Protein AF-A0A9W3DGW0-F1 (afdb_monomer_lite)

Organism: Raphanus sativus (NCBI:txid3726)

Radius of gyration: 23.39 Å; chains: 1; bounding box: 64×63×64 Å

InterPro domains:
  IPR016024 Armadillo-type fold [SSF48371] (20-179)
  IPR055296 SEMI-ROLLED LEAF 2-like [PTHR46087] (5-364)

Structure (mmCIF, N/CA/C/O backbone):
data_AF-A0A9W3DGW0-F1
#
_entry.id   AF-A0A9W3DGW0-F1
#
loop_
_atom_site.group_PDB
_atom_site.id
_atom_site.type_symbol
_atom_site.label_atom_id
_atom_site.label_alt_id
_atom_site.label_comp_id
_atom_site.label_asym_id
_atom_site.label_entity_id
_atom_site.label_seq_id
_atom_site.pdbx_PDB_ins_code
_atom_site.Cartn_x
_atom_site.Cartn_y
_atom_site.Cartn_z
_atom_site.occupancy
_atom_site.B_iso_or_equiv
_atom_site.auth_seq_id
_atom_site.auth_comp_id
_atom_site.auth_asym_id
_atom_site.auth_atom_id
_atom_site.pdbx_PDB_model_num
ATOM 1 N N . MET A 1 1 ? 12.957 -7.625 -24.760 1.00 88.62 1 MET A N 1
ATOM 2 C CA . MET A 1 1 ? 13.369 -7.458 -23.348 1.00 88.62 1 MET A CA 1
ATOM 3 C C . MET A 1 1 ? 14.826 -7.067 -23.163 1.00 88.62 1 MET A C 1
ATOM 5 O O . MET A 1 1 ? 15.041 -6.107 -22.442 1.00 88.62 1 MET A O 1
ATOM 9 N N . TYR A 1 2 ? 15.811 -7.719 -23.799 1.00 87.75 2 TYR A N 1
ATOM 10 C CA . TYR A 1 2 ? 17.228 -7.331 -23.649 1.00 87.75 2 TYR A CA 1
ATOM 11 C C . TYR A 1 2 ? 17.485 -5.839 -23.943 1.00 87.75 2 TYR A C 1
ATOM 13 O O . TYR A 1 2 ? 17.969 -5.121 -23.074 1.00 87.75 2 TYR A O 1
ATOM 21 N N . PHE A 1 3 ? 17.071 -5.350 -25.119 1.00 88.44 3 PHE A N 1
ATOM 22 C CA . PHE A 1 3 ? 17.229 -3.939 -25.493 1.00 88.44 3 PHE A CA 1
ATOM 23 C C . PHE A 1 3 ? 16.492 -2.983 -24.549 1.00 88.44 3 PHE A C 1
ATOM 25 O O . PHE A 1 3 ? 17.074 -1.999 -24.111 1.00 88.44 3 PHE A O 1
ATOM 32 N N . THR A 1 4 ? 15.250 -3.307 -24.171 1.00 90.06 4 THR A N 1
ATOM 33 C CA . THR A 1 4 ? 14.474 -2.542 -23.182 1.00 90.06 4 THR A CA 1
ATOM 34 C C . THR A 1 4 ? 15.231 -2.434 -21.856 1.00 90.06 4 THR A C 1
ATOM 36 O O . THR A 1 4 ? 15.435 -1.335 -21.359 1.00 90.06 4 THR A O 1
ATOM 39 N N . SER A 1 5 ? 15.726 -3.554 -21.316 1.00 92.12 5 SER A N 1
ATOM 40 C CA . SER A 1 5 ? 16.504 -3.567 -20.071 1.00 92.12 5 SER A CA 1
ATOM 41 C C . SER A 1 5 ? 17.790 -2.751 -20.190 1.00 92.12 5 SER A C 1
ATOM 43 O O . SER A 1 5 ? 18.119 -1.998 -19.279 1.00 92.12 5 SER A O 1
ATOM 45 N N . SER A 1 6 ? 18.495 -2.849 -21.320 1.00 91.62 6 SER A N 1
ATOM 46 C CA . SER A 1 6 ? 19.707 -2.065 -21.561 1.00 91.62 6 SER A CA 1
ATOM 47 C C . SER A 1 6 ? 19.426 -0.562 -21.617 1.00 91.62 6 SER A C 1
ATOM 49 O O . SER A 1 6 ? 20.203 0.209 -21.061 1.00 91.62 6 SER A O 1
ATOM 51 N N . LEU A 1 7 ? 18.331 -0.140 -22.259 1.00 93.12 7 LEU A N 1
ATOM 52 C CA . LEU A 1 7 ? 17.928 1.268 -22.322 1.00 93.12 7 LEU A CA 1
ATOM 53 C C . LEU A 1 7 ? 17.578 1.809 -20.938 1.00 93.12 7 LEU A C 1
ATOM 55 O O . LEU A 1 7 ? 18.097 2.854 -20.557 1.00 93.12 7 LEU A O 1
ATOM 59 N N . ILE A 1 8 ? 16.760 1.080 -20.172 1.00 94.88 8 ILE A N 1
ATOM 60 C CA . ILE A 1 8 ? 16.374 1.503 -18.822 1.00 94.88 8 ILE A CA 1
ATOM 61 C C . ILE A 1 8 ? 17.605 1.591 -17.917 1.00 94.88 8 ILE A C 1
ATOM 63 O O . ILE A 1 8 ? 17.828 2.624 -17.300 1.00 94.88 8 ILE A O 1
ATOM 67 N N . LYS A 1 9 ? 18.493 0.592 -17.924 1.00 93.44 9 LYS A N 1
ATOM 68 C CA . LYS A 1 9 ? 19.749 0.655 -17.154 1.00 93.44 9 LYS A CA 1
ATOM 69 C C . LYS A 1 9 ? 20.649 1.820 -17.566 1.00 93.44 9 LYS A C 1
ATOM 71 O O . LYS A 1 9 ? 21.374 2.357 -16.733 1.00 93.44 9 LYS A O 1
ATOM 76 N N . HIS A 1 10 ? 20.613 2.234 -18.831 1.00 92.69 10 HIS A N 1
ATOM 77 C CA . HIS A 1 10 ? 21.412 3.359 -19.312 1.00 92.69 10 HIS A CA 1
ATOM 78 C C . HIS A 1 10 ? 20.904 4.726 -18.815 1.00 92.69 10 HIS A C 1
ATOM 80 O O . HIS A 1 10 ? 21.657 5.698 -18.852 1.00 92.69 10 HIS A O 1
ATOM 86 N N . LEU A 1 11 ? 19.688 4.811 -18.262 1.00 91.62 11 LEU A N 1
ATOM 87 C CA . LEU A 1 11 ? 19.202 6.021 -17.585 1.00 91.62 11 LEU A CA 1
ATOM 88 C C . LEU A 1 11 ? 20.045 6.382 -16.346 1.00 91.62 11 LEU A C 1
ATOM 90 O O . LEU A 1 11 ? 20.106 7.552 -15.972 1.00 91.62 11 LEU A O 1
ATOM 94 N N . ASP A 1 12 ? 20.726 5.401 -15.736 1.00 88.81 12 ASP A N 1
ATOM 95 C CA . ASP A 1 12 ? 21.660 5.601 -14.616 1.00 88.81 12 ASP A CA 1
ATOM 96 C C . ASP A 1 12 ? 23.038 6.136 -15.064 1.00 88.81 12 ASP A C 1
ATOM 98 O O . ASP A 1 12 ? 23.904 6.420 -14.234 1.00 88.81 12 ASP A O 1
ATOM 102 N N . HIS A 1 13 ? 23.281 6.287 -16.370 1.00 91.81 13 HIS A N 1
ATOM 103 C CA . HIS A 1 13 ? 24.560 6.777 -16.869 1.00 91.81 13 HIS A CA 1
ATOM 104 C C . HIS A 1 13 ? 24.743 8.275 -16.575 1.00 91.81 13 HIS A C 1
ATOM 106 O O . HIS A 1 13 ? 23.853 9.087 -16.827 1.00 91.81 13 HIS A O 1
ATOM 112 N N . LYS A 1 14 ? 25.941 8.672 -16.115 1.00 86.50 14 LYS A N 1
ATOM 113 C CA . LYS A 1 14 ? 26.255 10.048 -15.668 1.00 86.50 14 LYS A CA 1
ATOM 114 C C . LYS A 1 14 ? 25.910 11.136 -16.694 1.00 86.50 14 LYS A C 1
ATOM 116 O O . LYS A 1 14 ? 25.529 12.237 -16.305 1.00 86.50 14 LYS A O 1
ATOM 121 N N . ASN A 1 15 ? 26.033 10.826 -17.986 1.00 84.62 15 ASN A N 1
ATOM 122 C CA . ASN A 1 15 ? 25.736 11.770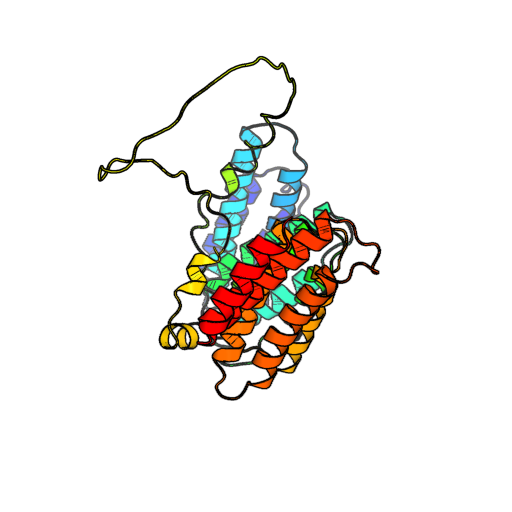 -19.071 1.00 84.62 15 ASN A CA 1
ATOM 123 C C . ASN A 1 15 ? 24.229 11.910 -19.344 1.00 84.62 15 ASN A C 1
ATOM 125 O O . ASN A 1 15 ? 23.796 12.948 -19.828 1.00 84.62 15 ASN A O 1
ATOM 129 N N . VAL A 1 16 ? 23.442 10.881 -19.021 1.00 86.00 16 VAL A N 1
ATOM 130 C CA . VAL A 1 16 ? 21.990 10.833 -19.250 1.00 86.00 16 VAL A CA 1
ATOM 131 C C . VAL A 1 16 ? 21.234 11.382 -18.043 1.00 86.00 16 VAL A C 1
ATOM 133 O O . VAL A 1 16 ? 20.258 12.103 -18.213 1.00 86.00 16 VAL A O 1
ATOM 136 N N . MET A 1 17 ? 21.721 11.119 -16.825 1.00 81.56 17 MET A N 1
ATOM 137 C CA . MET A 1 17 ? 21.090 11.566 -15.574 1.00 81.56 17 MET A CA 1
ATOM 138 C C . MET A 1 17 ? 20.821 13.074 -15.505 1.00 81.56 17 MET A C 1
ATOM 140 O O . MET A 1 17 ? 19.900 13.492 -14.814 1.00 81.56 17 MET A O 1
ATOM 144 N N . LYS A 1 18 ? 21.625 13.885 -16.201 1.00 81.19 18 LYS A N 1
ATOM 145 C CA . LYS A 1 18 ? 21.507 15.351 -16.217 1.00 81.19 18 LYS A CA 1
ATOM 146 C C . LYS A 1 18 ? 20.609 15.885 -17.337 1.00 81.19 18 LYS A C 1
ATOM 148 O O . LYS A 1 18 ? 20.352 17.081 -17.380 1.00 81.19 18 LYS A O 1
ATOM 153 N N . GLN A 1 19 ? 20.187 15.035 -18.272 1.00 85.12 19 GLN A N 1
ATOM 154 C CA . GLN A 1 19 ? 19.469 15.431 -19.482 1.00 85.12 19 GLN A CA 1
ATOM 155 C C . GLN A 1 19 ? 18.087 14.780 -19.511 1.00 85.12 19 GLN A C 1
ATOM 157 O O . GLN A 1 19 ? 17.881 13.734 -20.128 1.00 85.12 19 GLN A O 1
ATOM 162 N N . GLN A 1 20 ? 17.117 15.428 -18.868 1.00 83.12 20 GLN A N 1
ATOM 163 C CA . GLN A 1 20 ? 15.762 14.895 -18.721 1.00 83.12 20 GLN A CA 1
ATOM 164 C C . GLN A 1 20 ? 15.064 14.630 -20.063 1.00 83.12 20 GLN A C 1
ATOM 166 O O . GLN A 1 20 ? 14.427 13.594 -20.228 1.00 83.12 20 GLN A O 1
ATOM 171 N N . GLY A 1 21 ? 15.265 15.485 -21.072 1.00 87.12 21 GLY A N 1
ATOM 172 C CA . GLY A 1 21 ? 14.734 15.242 -22.421 1.00 87.12 21 GLY A CA 1
ATOM 173 C C . GLY A 1 21 ? 15.270 13.954 -23.064 1.00 87.12 21 GLY A C 1
ATOM 174 O O . GLY A 1 21 ? 14.530 13.233 -23.733 1.00 87.12 21 GLY A O 1
ATOM 175 N N . VAL A 1 22 ? 16.538 13.606 -22.813 1.00 90.62 22 VAL A N 1
ATOM 176 C CA . VAL A 1 22 ? 17.121 12.339 -23.283 1.00 90.62 22 VAL A CA 1
ATOM 177 C C . VAL A 1 22 ? 16.532 11.159 -22.514 1.00 90.62 22 VAL A C 1
ATOM 179 O O . VAL A 1 22 ? 16.198 10.150 -23.132 1.00 90.62 22 VAL A O 1
ATOM 182 N N . GLN A 1 23 ? 16.327 11.296 -21.199 1.00 92.31 23 GLN A N 1
ATOM 183 C CA . GLN A 1 23 ? 15.658 10.272 -20.390 1.00 92.31 23 GLN A CA 1
ATOM 184 C C . GLN A 1 23 ? 14.242 9.984 -20.899 1.00 92.31 23 GLN A C 1
ATOM 186 O O . GLN A 1 23 ? 13.910 8.823 -21.132 1.00 92.31 23 GLN A O 1
ATOM 191 N N . VAL A 1 24 ? 13.440 11.024 -21.150 1.00 93.44 24 VAL A N 1
ATOM 192 C CA . VAL A 1 24 ? 12.082 10.899 -21.705 1.00 93.44 24 VAL A CA 1
ATOM 193 C C . VAL A 1 24 ? 12.108 10.156 -23.041 1.00 93.44 24 VAL A C 1
ATOM 195 O O . VAL A 1 24 ? 11.366 9.193 -23.226 1.00 93.44 24 VAL A O 1
ATOM 198 N N . ASN A 1 25 ? 13.003 10.535 -23.958 1.00 93.44 25 ASN A N 1
ATOM 199 C CA . ASN A 1 25 ? 13.127 9.868 -25.256 1.00 93.44 25 ASN A CA 1
ATOM 200 C C . ASN A 1 25 ? 13.523 8.393 -25.120 1.00 93.44 25 ASN A C 1
ATOM 202 O O . ASN A 1 25 ? 12.943 7.537 -25.785 1.00 93.44 25 ASN A O 1
ATOM 206 N N . MET A 1 26 ? 14.473 8.074 -24.238 1.00 94.88 26 MET A N 1
ATOM 207 C CA . MET A 1 26 ? 14.886 6.692 -23.985 1.00 94.88 26 MET A CA 1
ATOM 208 C C . MET A 1 26 ? 13.750 5.847 -23.403 1.00 94.88 26 MET A C 1
ATOM 210 O O . MET A 1 26 ? 13.552 4.714 -23.847 1.00 94.88 26 MET A O 1
ATOM 214 N N . VAL A 1 27 ? 12.986 6.393 -22.452 1.00 96.25 27 VAL A N 1
ATOM 215 C CA . VAL A 1 27 ? 11.813 5.718 -21.880 1.00 96.25 27 VAL A CA 1
ATOM 216 C C . VAL A 1 27 ? 10.732 5.533 -22.945 1.00 96.25 27 VAL A C 1
ATOM 218 O O . VAL A 1 27 ? 10.206 4.436 -23.078 1.00 96.25 27 VAL A O 1
ATOM 221 N N . ASN A 1 28 ? 10.464 6.535 -23.784 1.00 95.62 28 ASN A N 1
ATOM 222 C CA . ASN A 1 28 ? 9.505 6.415 -24.887 1.00 95.62 28 ASN A CA 1
ATOM 223 C C . ASN A 1 28 ? 9.912 5.333 -25.901 1.00 95.62 28 ASN A C 1
ATOM 225 O O . ASN A 1 28 ? 9.073 4.540 -26.325 1.00 95.62 28 ASN A O 1
ATOM 229 N N . VAL A 1 29 ? 11.200 5.240 -26.253 1.00 95.75 29 VAL A N 1
ATOM 230 C CA . VAL A 1 29 ? 11.714 4.149 -27.098 1.00 95.75 29 VAL A CA 1
ATOM 231 C C . VAL A 1 29 ? 11.539 2.797 -26.400 1.00 95.75 29 VAL A C 1
ATOM 233 O O . VAL A 1 29 ? 11.110 1.834 -27.037 1.00 95.75 29 VAL A O 1
ATOM 236 N N . ALA A 1 30 ? 11.812 2.710 -25.095 1.00 96.06 30 ALA A N 1
ATOM 237 C CA . ALA A 1 30 ? 11.577 1.497 -24.315 1.00 96.06 30 ALA A CA 1
ATOM 238 C C . ALA A 1 30 ? 10.089 1.093 -24.303 1.00 96.06 30 ALA A C 1
ATOM 240 O O . ALA A 1 30 ? 9.797 -0.092 -24.481 1.00 96.06 30 ALA A O 1
ATOM 241 N N . THR A 1 31 ? 9.165 2.054 -24.198 1.00 96.06 31 THR A N 1
ATOM 242 C CA . THR A 1 31 ? 7.712 1.844 -24.316 1.00 96.06 31 THR A CA 1
ATOM 243 C C . THR A 1 31 ? 7.335 1.302 -25.694 1.00 96.06 31 THR A C 1
ATOM 245 O O . THR A 1 31 ? 6.627 0.301 -25.783 1.00 96.06 31 THR A O 1
ATOM 248 N N . CYS A 1 32 ? 7.860 1.880 -26.780 1.00 94.50 32 CYS A N 1
ATOM 249 C CA . CYS A 1 32 ? 7.641 1.363 -28.136 1.00 94.50 32 CYS A CA 1
ATOM 250 C C . CYS A 1 32 ? 8.146 -0.079 -28.294 1.00 94.50 32 CYS A C 1
ATOM 252 O O . CYS A 1 32 ? 7.472 -0.923 -28.882 1.00 94.50 32 CYS A O 1
ATOM 254 N N . LEU A 1 33 ? 9.310 -0.404 -27.725 1.00 93.12 33 LEU A N 1
ATOM 255 C CA . LEU A 1 33 ? 9.823 -1.776 -27.725 1.00 93.12 33 LEU A CA 1
ATOM 256 C C . LEU A 1 33 ? 8.948 -2.725 -26.889 1.00 93.12 33 LEU A C 1
ATOM 258 O O . LEU A 1 33 ? 8.802 -3.893 -27.254 1.00 93.12 33 LEU A O 1
ATOM 262 N N . ALA A 1 34 ? 8.375 -2.245 -25.782 1.00 92.25 34 ALA A N 1
ATOM 263 C CA . ALA A 1 34 ? 7.453 -3.010 -24.947 1.00 92.25 34 ALA A CA 1
ATOM 264 C C . ALA A 1 34 ? 6.129 -3.302 -25.674 1.00 92.25 34 ALA A C 1
ATOM 266 O O . ALA A 1 34 ? 5.679 -4.448 -25.648 1.00 92.25 34 ALA A O 1
ATOM 267 N N . LEU A 1 35 ? 5.575 -2.333 -26.416 1.00 91.25 35 LEU A N 1
ATOM 268 C CA . LEU A 1 35 ? 4.360 -2.499 -27.233 1.00 91.25 35 LEU A CA 1
ATOM 269 C C . LEU A 1 35 ? 4.466 -3.680 -28.208 1.00 91.25 35 LEU A C 1
ATOM 271 O O . LEU A 1 35 ? 3.513 -4.443 -28.386 1.00 91.25 35 LEU A O 1
ATOM 275 N N . HIS A 1 36 ? 5.643 -3.879 -28.802 1.00 89.06 36 HIS A N 1
ATOM 276 C CA . HIS A 1 36 ? 5.904 -4.975 -29.738 1.00 89.06 36 HIS A CA 1
ATOM 277 C C . HIS A 1 36 ? 6.388 -6.272 -29.070 1.00 89.06 36 HIS A C 1
ATOM 279 O O . HIS A 1 36 ? 6.603 -7.277 -29.752 1.00 89.06 36 HIS A O 1
ATOM 285 N N . ALA A 1 37 ? 6.548 -6.295 -27.745 1.00 88.94 37 ALA A N 1
ATOM 286 C CA . ALA A 1 37 ? 6.886 -7.514 -27.027 1.00 88.94 37 ALA A CA 1
ATOM 287 C C . ALA A 1 37 ? 5.701 -8.497 -27.015 1.00 88.94 37 ALA A C 1
ATOM 289 O O . ALA A 1 37 ? 4.526 -8.109 -26.982 1.00 88.94 37 ALA A O 1
ATOM 290 N N . LYS A 1 38 ? 6.022 -9.797 -27.020 1.00 88.50 38 LYS A N 1
ATOM 291 C CA . LYS A 1 38 ? 5.034 -10.862 -26.808 1.00 88.50 38 LYS A CA 1
ATOM 292 C C . LYS A 1 38 ? 4.557 -10.828 -25.361 1.00 88.50 38 LYS A C 1
ATOM 294 O O . LYS A 1 38 ? 5.378 -10.680 -24.460 1.00 88.50 38 LYS A O 1
ATOM 299 N N . GLN A 1 39 ? 3.256 -11.002 -25.159 1.00 88.88 39 GLN A N 1
ATOM 300 C CA . GLN A 1 39 ? 2.690 -11.111 -23.822 1.00 88.88 39 GLN A CA 1
ATOM 301 C C . GLN A 1 39 ? 3.114 -12.444 -23.195 1.00 88.88 39 GLN A C 1
ATOM 303 O O . GLN A 1 39 ? 2.838 -13.505 -23.756 1.00 88.88 39 GLN A O 1
ATOM 308 N N . GLN A 1 40 ? 3.823 -12.391 -22.071 1.00 86.19 40 GLN A N 1
ATOM 309 C CA . GLN A 1 40 ? 4.288 -13.567 -21.343 1.00 86.19 40 GLN A CA 1
ATOM 310 C C . GLN A 1 40 ? 4.710 -13.166 -19.928 1.00 86.19 40 GLN A C 1
ATOM 312 O O . GLN A 1 40 ? 5.480 -12.220 -19.754 1.00 86.19 40 GLN A O 1
ATOM 317 N N . ALA A 1 41 ? 4.301 -13.951 -18.929 1.00 79.12 41 ALA A N 1
ATOM 318 C CA . ALA A 1 41 ? 4.827 -13.841 -17.573 1.00 79.12 41 ALA A CA 1
ATOM 319 C C . ALA A 1 41 ? 6.341 -14.124 -17.588 1.00 79.12 41 ALA A C 1
ATOM 321 O O . ALA A 1 41 ? 6.779 -15.271 -17.692 1.00 79.12 41 ALA A O 1
ATOM 322 N N . SER A 1 42 ? 7.148 -13.063 -17.564 1.00 84.50 42 SER A N 1
ATOM 323 C CA . SER A 1 42 ? 8.598 -13.129 -17.736 1.00 84.50 42 SER A CA 1
ATOM 324 C C . SER A 1 42 ? 9.303 -12.405 -16.600 1.00 84.50 42 SER A C 1
ATOM 326 O O . SER A 1 42 ? 9.095 -11.207 -16.403 1.00 84.50 42 SER A O 1
ATOM 328 N N . GLY A 1 43 ? 10.219 -13.101 -15.918 1.00 87.06 43 GLY A N 1
ATOM 329 C CA . GLY A 1 43 ? 11.088 -12.487 -14.907 1.00 87.06 43 GLY A CA 1
ATOM 330 C C . GLY A 1 43 ? 11.933 -11.330 -15.459 1.00 87.06 43 GLY A C 1
ATOM 331 O O . GLY A 1 43 ? 12.272 -10.397 -14.741 1.00 87.06 43 GLY A O 1
ATOM 332 N N . ALA A 1 44 ? 12.222 -11.330 -16.765 1.00 89.88 44 ALA A N 1
ATOM 333 C CA . ALA A 1 44 ? 12.914 -10.215 -17.405 1.00 89.88 44 ALA A CA 1
ATOM 334 C C . ALA A 1 44 ? 12.032 -8.958 -17.510 1.00 89.88 44 ALA A C 1
ATOM 336 O O . ALA A 1 44 ? 12.555 -7.851 -17.449 1.00 89.88 44 ALA A O 1
ATOM 337 N N . MET A 1 45 ? 10.711 -9.103 -17.672 1.00 92.25 45 MET A N 1
ATOM 338 C CA . MET A 1 45 ? 9.778 -7.967 -17.675 1.00 92.25 45 MET A CA 1
ATOM 339 C C . MET A 1 45 ? 9.599 -7.392 -16.278 1.00 92.25 45 MET A C 1
ATOM 341 O O . MET A 1 45 ? 9.685 -6.177 -16.122 1.00 92.25 45 MET A O 1
ATOM 345 N N . THR A 1 46 ? 9.436 -8.244 -15.265 1.00 92.88 46 THR A N 1
ATOM 346 C CA . THR A 1 46 ? 9.313 -7.786 -13.874 1.00 92.88 46 THR A CA 1
ATOM 347 C C . THR A 1 46 ? 10.588 -7.102 -13.385 1.00 92.88 46 THR A C 1
ATOM 349 O O . THR A 1 46 ? 10.496 -6.082 -12.709 1.00 92.88 46 THR A O 1
ATOM 352 N N . ALA A 1 47 ? 11.769 -7.569 -13.803 1.00 93.81 47 ALA A N 1
ATOM 353 C CA . ALA A 1 47 ? 13.034 -6.887 -13.524 1.00 93.81 47 ALA A CA 1
ATOM 354 C C . ALA A 1 47 ? 13.105 -5.484 -14.156 1.00 93.81 47 ALA A C 1
ATOM 356 O O . ALA A 1 47 ? 13.538 -4.540 -13.504 1.00 93.81 47 ALA A O 1
ATOM 357 N N . VAL A 1 48 ? 12.637 -5.316 -15.400 1.00 95.19 48 VAL A N 1
ATOM 358 C CA . VAL A 1 48 ? 12.596 -3.988 -16.040 1.00 95.19 48 VAL A CA 1
ATOM 359 C C . VAL A 1 48 ? 11.571 -3.072 -15.370 1.00 95.19 48 VAL A C 1
ATOM 361 O O . VAL A 1 48 ? 11.846 -1.888 -15.204 1.00 95.19 48 VAL A O 1
ATOM 364 N N . ILE A 1 49 ? 10.419 -3.599 -14.944 1.00 95.25 49 ILE A N 1
ATOM 365 C CA . ILE A 1 49 ? 9.444 -2.836 -14.151 1.00 95.25 49 ILE A CA 1
ATOM 366 C C . ILE A 1 49 ? 10.081 -2.368 -12.834 1.00 95.25 49 ILE A C 1
ATOM 368 O O . ILE A 1 49 ? 9.942 -1.203 -12.479 1.00 95.25 49 ILE A O 1
ATOM 372 N N . ALA A 1 50 ? 10.834 -3.228 -12.145 1.00 95.12 50 ALA A N 1
ATOM 373 C CA . ALA A 1 50 ? 11.554 -2.854 -10.927 1.00 95.12 50 ALA A CA 1
ATOM 374 C C . ALA A 1 50 ? 12.568 -1.724 -11.171 1.00 95.12 50 ALA A C 1
ATOM 376 O O . ALA A 1 50 ? 12.612 -0.752 -10.414 1.00 95.12 50 ALA A O 1
ATOM 377 N N . ASP A 1 51 ? 13.339 -1.815 -12.261 1.00 95.31 51 ASP A N 1
ATOM 378 C CA . ASP A 1 51 ? 14.266 -0.759 -12.675 1.00 95.31 51 ASP A CA 1
ATOM 379 C C . ASP A 1 51 ? 13.511 0.557 -12.968 1.00 95.31 51 ASP A C 1
ATOM 381 O O . ASP A 1 51 ? 13.937 1.628 -12.535 1.00 95.31 51 ASP A O 1
ATOM 385 N N . LEU A 1 52 ? 12.349 0.505 -13.631 1.00 95.62 52 LEU A N 1
ATOM 386 C CA . LEU A 1 52 ? 11.505 1.682 -13.880 1.00 95.62 52 LEU A CA 1
ATOM 387 C C . LEU A 1 52 ? 10.963 2.308 -12.586 1.00 95.62 52 LEU A C 1
ATOM 389 O O . LEU A 1 52 ? 11.012 3.528 -12.449 1.00 95.62 52 LEU A O 1
ATOM 393 N N . ILE A 1 53 ? 10.518 1.507 -11.614 1.00 94.75 53 ILE A N 1
ATOM 394 C CA . ILE A 1 53 ? 10.077 1.994 -10.291 1.00 94.75 53 ILE A CA 1
ATOM 395 C C . ILE A 1 53 ? 11.239 2.675 -9.558 1.00 94.75 53 ILE A C 1
ATOM 397 O O . ILE A 1 53 ? 11.072 3.741 -8.965 1.00 94.75 53 ILE A O 1
ATOM 401 N N . LYS A 1 54 ? 12.451 2.114 -9.648 1.00 93.75 54 LYS A N 1
ATOM 402 C CA . LYS A 1 54 ? 13.668 2.741 -9.111 1.00 93.75 54 LYS A CA 1
ATOM 403 C C . LYS A 1 54 ? 13.933 4.105 -9.763 1.00 93.75 54 LYS A C 1
ATOM 405 O O . LYS A 1 54 ? 14.351 5.030 -9.063 1.00 93.75 54 LYS A O 1
ATOM 410 N N . HIS A 1 55 ? 13.702 4.249 -11.069 1.00 92.94 55 HIS A N 1
ATOM 411 C CA . HIS A 1 55 ? 13.813 5.538 -11.762 1.00 92.94 55 HIS A CA 1
ATOM 412 C C . HIS A 1 55 ? 12.699 6.513 -11.378 1.00 92.94 55 HIS A C 1
ATOM 414 O O . HIS A 1 55 ? 12.988 7.691 -11.175 1.00 92.94 55 HIS A O 1
ATOM 420 N N . LEU A 1 56 ? 11.469 6.031 -11.193 1.00 91.69 56 LEU A N 1
ATOM 421 C CA . LEU A 1 56 ? 10.354 6.838 -10.707 1.00 91.69 56 LEU A CA 1
ATOM 422 C C . LEU A 1 56 ? 10.648 7.403 -9.315 1.00 91.69 56 LEU A C 1
ATOM 424 O O . LEU A 1 56 ? 10.529 8.606 -9.109 1.00 91.69 56 LEU A O 1
ATOM 428 N N . ARG A 1 57 ? 11.157 6.576 -8.396 1.00 91.38 57 ARG A N 1
ATOM 429 C CA . ARG A 1 57 ? 11.637 7.038 -7.087 1.00 91.38 57 ARG A CA 1
ATOM 430 C C . ARG A 1 57 ? 12.651 8.173 -7.216 1.00 91.38 57 ARG A C 1
ATOM 432 O O . ARG A 1 57 ? 12.519 9.178 -6.531 1.00 91.38 57 ARG A O 1
ATOM 439 N N . LYS A 1 58 ? 13.665 8.022 -8.078 1.00 89.88 58 LYS A N 1
ATOM 440 C CA . LYS A 1 58 ? 14.678 9.072 -8.296 1.00 89.88 58 LYS A CA 1
ATOM 441 C C . LYS A 1 58 ? 14.052 10.358 -8.837 1.00 89.88 58 LYS A C 1
ATOM 443 O O . LYS A 1 58 ? 14.452 11.438 -8.424 1.00 89.88 58 LYS A O 1
ATOM 448 N N . CYS A 1 59 ? 13.072 10.241 -9.732 1.00 87.69 59 CYS A N 1
ATOM 449 C CA . CYS A 1 59 ? 12.322 11.382 -10.253 1.00 87.69 59 CYS A CA 1
ATOM 450 C C . CYS A 1 59 ? 11.580 12.121 -9.127 1.00 87.69 59 CYS A C 1
ATOM 452 O O . CYS A 1 59 ? 11.703 13.338 -9.013 1.00 87.69 59 CYS A O 1
ATOM 454 N N . LEU A 1 60 ? 10.880 11.386 -8.255 1.00 87.31 60 LEU A N 1
ATOM 455 C CA . LEU A 1 60 ? 10.177 11.948 -7.095 1.00 87.31 60 LEU A CA 1
ATOM 456 C C . LEU A 1 60 ? 11.141 12.577 -6.082 1.00 87.31 60 LEU A C 1
ATOM 458 O O . LEU A 1 60 ? 10.862 13.644 -5.546 1.00 87.31 60 LEU A O 1
ATOM 462 N N . GLN A 1 61 ? 12.293 11.947 -5.851 1.00 88.06 61 GLN A N 1
ATOM 463 C CA . GLN A 1 61 ? 13.323 12.474 -4.961 1.00 88.06 61 GLN A CA 1
ATOM 464 C C . GLN A 1 61 ? 13.908 13.790 -5.479 1.00 88.06 61 GLN A C 1
ATOM 466 O O . GLN A 1 61 ? 13.963 14.762 -4.734 1.00 88.06 61 GLN A O 1
ATOM 471 N N . ASN A 1 62 ? 14.270 13.855 -6.763 1.00 83.44 62 ASN A N 1
ATOM 472 C CA . ASN A 1 62 ? 14.781 15.084 -7.369 1.00 83.44 62 ASN A CA 1
ATOM 473 C C . ASN A 1 62 ? 13.755 16.226 -7.296 1.00 83.44 62 ASN A C 1
ATOM 475 O O . ASN A 1 62 ? 14.132 17.371 -7.071 1.00 83.44 62 ASN A O 1
ATOM 479 N N . ALA A 1 63 ? 12.466 15.916 -7.477 1.00 80.25 63 ALA A N 1
ATOM 480 C CA . ALA A 1 63 ? 11.391 16.899 -7.370 1.00 80.25 63 ALA A CA 1
ATOM 481 C C . ALA A 1 63 ? 11.205 17.421 -5.935 1.00 80.25 63 ALA A C 1
ATOM 483 O O . ALA A 1 63 ? 10.894 18.594 -5.753 1.00 80.25 63 ALA A O 1
ATOM 484 N N . ALA A 1 64 ? 11.411 16.568 -4.929 1.00 76.25 64 ALA A N 1
ATOM 485 C CA . ALA A 1 64 ? 11.343 16.947 -3.520 1.00 76.25 64 ALA A CA 1
ATOM 486 C C . ALA A 1 64 ? 12.563 17.765 -3.053 1.00 76.25 64 ALA A C 1
ATOM 488 O O . ALA A 1 64 ? 12.445 18.542 -2.112 1.00 76.25 64 ALA A O 1
ATOM 489 N N . GLU A 1 65 ? 13.724 17.597 -3.695 1.00 76.62 65 GLU A N 1
ATOM 490 C CA . GLU A 1 65 ? 14.959 18.336 -3.382 1.00 76.62 65 GLU A CA 1
ATOM 491 C C . GLU A 1 65 ? 15.060 19.688 -4.118 1.00 76.62 65 GLU A C 1
ATOM 493 O O . GLU A 1 65 ? 15.821 20.562 -3.703 1.00 76.62 65 GLU A O 1
ATOM 498 N N . SER A 1 66 ? 14.323 19.881 -5.219 1.00 65.81 66 SER A N 1
ATOM 499 C CA . SER A 1 66 ? 14.392 21.105 -6.020 1.00 65.81 66 SER A CA 1
ATOM 500 C C . SER A 1 66 ? 13.492 22.217 -5.466 1.00 65.81 66 SER A C 1
ATOM 502 O O . SER A 1 66 ? 12.353 22.388 -5.905 1.00 65.81 66 SER A O 1
ATOM 504 N N . ASP A 1 67 ? 14.023 23.033 -4.560 1.00 55.22 67 ASP A N 1
ATOM 505 C CA . ASP A 1 67 ? 13.462 24.354 -4.276 1.00 55.22 67 ASP A CA 1
ATOM 506 C C . ASP A 1 67 ? 13.697 25.271 -5.501 1.00 55.22 67 ASP A C 1
ATOM 508 O O . ASP A 1 67 ? 14.827 25.670 -5.774 1.00 55.22 67 ASP A O 1
ATOM 512 N N . LEU A 1 68 ? 12.619 25.643 -6.214 1.00 52.78 68 LEU A N 1
ATOM 513 C CA . LEU A 1 68 ? 12.517 26.675 -7.278 1.00 52.78 68 LEU A CA 1
ATOM 514 C C . LEU A 1 68 ? 12.757 26.256 -8.755 1.00 52.78 68 LEU A C 1
ATOM 516 O O . LEU A 1 68 ? 13.874 26.212 -9.260 1.00 52.78 68 L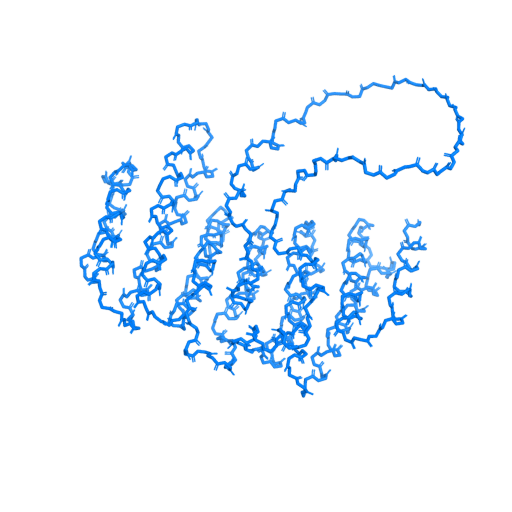EU A O 1
ATOM 520 N N . SER A 1 69 ? 11.661 26.105 -9.515 1.00 53.19 69 SER A N 1
ATOM 521 C CA . SER A 1 69 ? 11.295 26.871 -10.737 1.00 53.19 69 SER A CA 1
ATOM 522 C C . SER A 1 69 ? 10.142 26.166 -11.481 1.00 53.19 69 SER A C 1
ATOM 524 O O . SER A 1 69 ? 10.043 24.941 -11.474 1.00 53.19 69 SER A O 1
ATOM 526 N N . ALA A 1 70 ? 9.254 26.925 -12.134 1.00 52.31 70 ALA A N 1
ATOM 527 C CA . ALA A 1 70 ? 8.063 26.384 -12.812 1.00 52.31 70 ALA A CA 1
ATOM 528 C C . ALA A 1 70 ? 8.367 25.493 -14.041 1.00 52.31 70 ALA A C 1
ATOM 530 O O . ALA A 1 70 ? 7.482 24.789 -14.522 1.00 52.31 70 ALA A O 1
ATOM 531 N N . ASP A 1 71 ? 9.602 25.524 -14.555 1.00 48.84 71 ASP A N 1
ATOM 532 C CA . ASP A 1 71 ? 10.027 24.722 -15.710 1.00 48.84 71 ASP A CA 1
ATOM 533 C C . ASP A 1 71 ? 10.514 23.323 -15.276 1.00 48.84 71 ASP A C 1
ATOM 535 O O . ASP A 1 71 ? 10.187 22.325 -15.913 1.00 48.84 71 ASP A O 1
ATOM 539 N N . VAL A 1 72 ? 11.180 23.213 -14.114 1.00 51.28 72 VAL A N 1
ATOM 540 C CA . VAL A 1 72 ? 11.605 21.927 -13.518 1.00 51.28 72 VAL A CA 1
ATOM 541 C C . VAL A 1 72 ? 10.402 21.097 -13.056 1.00 51.28 72 VAL A C 1
ATOM 543 O O . VAL A 1 72 ? 10.389 19.880 -13.232 1.00 51.28 72 VAL A O 1
ATOM 546 N N . SER A 1 73 ? 9.343 21.732 -12.536 1.00 53.78 73 SER A N 1
ATOM 547 C CA . SER A 1 73 ? 8.109 21.026 -12.154 1.00 53.78 73 SER A CA 1
ATOM 548 C C . SER A 1 73 ? 7.360 20.448 -13.361 1.00 53.78 73 SER A C 1
ATOM 550 O O . SER A 1 73 ? 6.851 19.328 -13.293 1.00 53.78 73 SER A O 1
ATOM 552 N N . LYS A 1 74 ? 7.352 21.159 -14.498 1.00 56.41 74 LYS A N 1
ATOM 553 C CA . LYS A 1 74 ? 6.784 20.664 -15.759 1.00 56.41 74 LYS A CA 1
ATOM 554 C C . LYS A 1 74 ? 7.638 19.544 -16.364 1.00 56.41 74 LYS A C 1
ATOM 556 O O . LYS A 1 74 ? 7.095 18.516 -16.759 1.00 56.41 74 LYS A O 1
ATOM 561 N N . GLN A 1 75 ? 8.962 19.680 -16.370 1.00 53.22 75 GLN A N 1
ATOM 562 C CA . GLN A 1 75 ? 9.862 18.658 -16.920 1.00 53.22 75 GLN A CA 1
ATOM 563 C C . GLN A 1 75 ? 9.874 17.362 -16.086 1.00 53.22 75 GLN A C 1
ATOM 565 O O . GLN A 1 75 ? 9.880 16.267 -16.655 1.00 53.22 75 GLN A O 1
ATOM 570 N N . ASN A 1 76 ? 9.766 17.458 -14.754 1.00 68.56 76 ASN A N 1
ATOM 571 C CA . ASN A 1 76 ? 9.566 16.301 -13.871 1.00 68.56 76 ASN A CA 1
ATOM 572 C C . ASN A 1 76 ? 8.251 15.567 -14.150 1.00 68.56 76 ASN A C 1
ATOM 574 O O . ASN A 1 76 ? 8.222 14.336 -14.098 1.00 68.56 76 ASN A O 1
ATOM 578 N N . SER A 1 77 ? 7.200 16.292 -14.546 1.00 79.06 77 SER A N 1
ATOM 579 C CA . SER A 1 77 ? 5.925 15.675 -14.922 1.00 79.06 77 SER A CA 1
ATOM 580 C C . SER A 1 77 ? 5.998 14.878 -16.234 1.00 79.06 77 SER A C 1
ATOM 582 O O . SER A 1 77 ? 5.392 13.810 -16.325 1.00 79.06 77 SER A O 1
ATOM 584 N N . ASP A 1 78 ? 6.796 15.317 -17.215 1.00 87.19 78 ASP A N 1
ATOM 585 C CA . ASP A 1 78 ? 6.951 14.612 -18.497 1.00 87.19 78 ASP A CA 1
ATOM 586 C C . ASP A 1 78 ? 7.706 13.285 -18.333 1.00 87.19 78 ASP A C 1
ATOM 588 O O . ASP A 1 78 ? 7.306 12.258 -18.890 1.00 87.19 78 ASP A O 1
ATOM 592 N N . LEU A 1 79 ? 8.784 13.280 -17.536 1.00 89.38 79 LEU A N 1
ATOM 593 C CA . LEU A 1 79 ? 9.525 12.053 -17.236 1.00 89.38 79 LEU A CA 1
ATOM 594 C C . LEU A 1 79 ? 8.681 11.072 -16.422 1.00 89.38 79 LEU A C 1
ATOM 596 O O . LEU A 1 79 ? 8.654 9.887 -16.753 1.00 89.38 79 LEU A O 1
ATOM 600 N N . GLN A 1 80 ? 7.968 11.557 -15.404 1.00 89.88 80 GLN A N 1
ATOM 601 C CA . GLN A 1 80 ? 7.044 10.732 -14.630 1.00 89.88 80 GLN A CA 1
ATOM 602 C C . GLN A 1 80 ? 5.975 10.106 -15.533 1.00 89.88 80 GLN A C 1
ATOM 604 O O . GLN A 1 80 ? 5.797 8.891 -15.515 1.00 89.88 80 GLN A O 1
ATOM 609 N N . GLN A 1 81 ? 5.349 10.891 -16.414 1.00 90.56 81 GLN A N 1
ATOM 610 C CA . GLN A 1 81 ? 4.339 10.372 -17.335 1.00 90.56 81 GLN A CA 1
ATOM 611 C C . GLN A 1 81 ? 4.913 9.337 -18.319 1.00 90.56 81 GLN A C 1
ATOM 613 O O . GLN A 1 81 ? 4.246 8.351 -18.647 1.00 90.56 81 GLN A O 1
ATOM 618 N N . ALA A 1 82 ? 6.138 9.542 -18.813 1.00 94.00 82 ALA A N 1
ATOM 619 C CA . ALA A 1 82 ? 6.808 8.573 -19.677 1.00 94.00 82 ALA A CA 1
ATOM 620 C C . ALA A 1 82 ? 7.075 7.250 -18.937 1.00 94.00 82 ALA A C 1
ATOM 622 O O . ALA A 1 82 ? 6.819 6.175 -19.487 1.00 94.00 82 ALA A O 1
ATOM 623 N N . LEU A 1 83 ? 7.541 7.324 -17.683 1.00 94.75 83 LEU A N 1
ATOM 624 C CA . LEU A 1 83 ? 7.765 6.158 -16.826 1.00 94.75 83 LEU A CA 1
ATOM 625 C C . LEU A 1 83 ? 6.454 5.414 -16.546 1.00 94.75 83 LEU A C 1
ATOM 627 O O . LEU A 1 83 ? 6.407 4.201 -16.742 1.00 94.75 83 LEU A O 1
ATOM 631 N N . ASP A 1 84 ? 5.386 6.127 -16.188 1.00 91.69 84 ASP A N 1
ATOM 632 C CA . ASP A 1 84 ? 4.066 5.549 -15.909 1.00 91.69 84 ASP A CA 1
ATOM 633 C C . ASP A 1 84 ? 3.519 4.777 -17.115 1.00 91.69 84 ASP A C 1
ATOM 635 O O . ASP A 1 84 ? 3.090 3.626 -16.993 1.00 91.69 84 ASP A O 1
ATOM 639 N N . LYS A 1 85 ? 3.601 5.374 -18.313 1.00 93.62 85 LYS A N 1
ATOM 640 C CA . LYS A 1 85 ? 3.209 4.719 -19.571 1.00 93.62 85 LYS A CA 1
ATOM 641 C C . LYS A 1 85 ? 4.030 3.454 -19.825 1.00 93.62 85 LYS A C 1
ATOM 643 O O . LYS A 1 85 ? 3.465 2.424 -20.190 1.00 93.62 85 LYS A O 1
ATOM 648 N N . CYS A 1 86 ? 5.345 3.508 -19.606 1.00 96.00 86 CYS A N 1
ATOM 649 C CA . CYS A 1 86 ? 6.221 2.355 -19.810 1.00 96.00 86 CYS A CA 1
ATOM 650 C C . CYS A 1 86 ? 5.932 1.222 -18.811 1.00 96.00 86 CYS A C 1
ATOM 652 O O . CYS A 1 86 ? 5.915 0.052 -19.200 1.00 96.00 86 CYS A O 1
ATOM 654 N N . ILE A 1 87 ? 5.696 1.555 -17.535 1.00 95.44 87 ILE A N 1
ATOM 655 C CA . ILE A 1 87 ? 5.324 0.588 -16.494 1.00 95.44 87 ILE A CA 1
ATOM 656 C C . ILE A 1 87 ? 3.981 -0.048 -16.843 1.00 95.44 87 ILE A C 1
ATOM 658 O O . ILE A 1 87 ? 3.867 -1.271 -16.783 1.00 95.44 87 ILE A O 1
ATOM 662 N N . SER A 1 88 ? 2.987 0.747 -17.243 1.00 93.38 88 SER A N 1
ATOM 663 C CA . SER A 1 88 ? 1.661 0.252 -17.626 1.00 93.38 88 SER A CA 1
ATOM 664 C C . SER A 1 88 ? 1.743 -0.726 -18.793 1.00 93.38 88 SER A C 1
ATOM 666 O O . SER A 1 88 ? 1.242 -1.848 -18.695 1.00 93.38 88 SER A O 1
ATOM 668 N N . GLU A 1 89 ? 2.462 -0.356 -19.854 1.00 94.56 89 GLU A N 1
ATOM 669 C CA . GLU A 1 89 ? 2.617 -1.207 -21.029 1.00 94.56 89 GLU A CA 1
ATOM 670 C C . GLU A 1 89 ? 3.313 -2.527 -20.683 1.00 94.56 89 GLU A C 1
ATOM 672 O O . GLU A 1 89 ? 2.807 -3.604 -21.001 1.00 94.56 89 GLU A O 1
ATOM 677 N N . LEU A 1 90 ? 4.439 -2.477 -19.965 1.00 94.25 90 LEU A N 1
ATOM 678 C CA . LEU A 1 90 ? 5.129 -3.696 -19.543 1.00 94.25 90 LEU A CA 1
ATOM 679 C C . LEU A 1 90 ? 4.260 -4.555 -18.624 1.00 94.25 90 LEU A C 1
ATOM 681 O O . LEU A 1 90 ? 4.244 -5.771 -18.785 1.00 94.25 90 LEU A O 1
ATOM 685 N N . SER A 1 91 ? 3.509 -3.947 -17.707 1.00 93.50 91 SER A N 1
ATOM 686 C CA . SER A 1 91 ? 2.617 -4.662 -16.789 1.00 93.50 91 SER A CA 1
ATOM 687 C C . SER A 1 91 ? 1.505 -5.397 -17.547 1.00 93.50 91 SER A C 1
ATOM 689 O O . SER A 1 91 ? 1.242 -6.570 -17.277 1.00 93.50 91 SER A O 1
ATOM 691 N N . ASN A 1 92 ? 0.931 -4.766 -18.576 1.00 91.75 92 ASN A N 1
ATOM 692 C CA . ASN A 1 92 ? -0.026 -5.406 -19.483 1.00 91.75 92 ASN A CA 1
ATOM 693 C C . ASN A 1 92 ? 0.611 -6.572 -20.260 1.00 91.75 92 ASN A C 1
ATOM 695 O O . ASN A 1 92 ? -0.016 -7.621 -20.437 1.00 91.75 92 ASN A O 1
ATOM 699 N N . LYS A 1 93 ? 1.878 -6.433 -20.675 1.00 93.50 93 LYS A N 1
ATOM 700 C CA . LYS A 1 93 ? 2.640 -7.493 -21.360 1.00 93.50 93 LYS A CA 1
ATOM 701 C C . LYS A 1 93 ? 3.054 -8.650 -20.455 1.00 93.50 93 LYS A C 1
ATOM 703 O O . LYS A 1 93 ? 3.178 -9.765 -20.959 1.00 93.50 93 LYS A O 1
ATOM 708 N N . VAL A 1 94 ? 3.211 -8.446 -19.147 1.00 93.31 94 VAL A N 1
ATOM 709 C CA . VAL A 1 94 ? 3.341 -9.574 -18.208 1.00 93.31 94 VAL A CA 1
ATOM 710 C C . VAL A 1 94 ? 2.056 -10.412 -18.236 1.00 93.31 94 VAL A C 1
ATOM 712 O O . VAL A 1 94 ? 2.122 -11.638 -18.197 1.00 93.31 94 VAL A O 1
ATOM 715 N N . GLY A 1 95 ? 0.890 -9.765 -18.366 1.00 88.44 95 GLY A N 1
ATOM 716 C CA . GLY A 1 95 ? -0.420 -10.408 -18.547 1.00 88.44 95 GLY A CA 1
ATOM 717 C C . GLY A 1 95 ? -1.008 -11.054 -17.293 1.00 88.44 95 GLY A C 1
ATOM 718 O O . GLY A 1 95 ? -2.193 -11.377 -17.263 1.00 88.44 95 GLY A O 1
ATOM 719 N N . ASP A 1 96 ? -0.197 -11.192 -16.252 1.00 90.38 96 ASP A N 1
ATOM 720 C CA . ASP A 1 96 ? -0.598 -11.624 -14.928 1.00 90.38 96 ASP A CA 1
ATOM 721 C C . ASP A 1 96 ? 0.141 -10.799 -13.879 1.00 90.38 96 ASP A C 1
ATOM 723 O O . ASP A 1 96 ? 1.357 -10.622 -13.913 1.00 90.38 96 ASP A O 1
ATOM 727 N N . VAL A 1 97 ? -0.612 -10.294 -12.919 1.00 90.75 97 VAL A N 1
ATOM 728 C CA . VAL A 1 97 ? -0.103 -9.449 -11.843 1.00 90.75 97 VAL A CA 1
ATOM 729 C C . VAL A 1 97 ? 0.754 -10.202 -10.821 1.00 90.75 97 VAL A C 1
ATOM 731 O O . VAL A 1 97 ? 1.488 -9.565 -10.077 1.00 90.75 97 VAL A O 1
ATOM 734 N N . GLY A 1 98 ? 0.642 -11.533 -10.728 1.00 91.44 98 GLY A N 1
ATOM 735 C CA . GLY A 1 98 ? 1.281 -12.308 -9.661 1.00 91.44 98 GLY A CA 1
ATOM 736 C C . GLY A 1 98 ? 2.791 -12.084 -9.575 1.00 91.44 98 GLY A C 1
ATOM 737 O O . GLY A 1 98 ? 3.256 -11.609 -8.541 1.00 91.44 98 GLY A O 1
ATOM 738 N N . PRO A 1 99 ? 3.537 -12.280 -10.676 1.00 93.12 99 PRO A N 1
ATOM 739 C CA . PRO A 1 99 ? 4.963 -11.961 -10.734 1.00 93.12 99 PRO A CA 1
ATOM 740 C C . PRO A 1 99 ? 5.298 -10.497 -10.401 1.00 93.12 99 PRO A C 1
ATOM 742 O O . PRO A 1 99 ? 6.403 -10.201 -9.949 1.00 93.12 99 PRO A O 1
ATOM 745 N N . ILE A 1 100 ? 4.364 -9.569 -10.635 1.00 93.50 100 ILE A N 1
ATOM 746 C CA . ILE A 1 100 ? 4.543 -8.153 -10.298 1.00 93.50 100 ILE A CA 1
ATOM 747 C C . ILE A 1 100 ? 4.389 -7.940 -8.787 1.00 93.50 100 ILE A C 1
ATOM 749 O O . ILE A 1 100 ? 5.193 -7.220 -8.205 1.00 93.50 100 ILE A O 1
ATOM 753 N N . LEU A 1 101 ? 3.423 -8.598 -8.135 1.00 93.06 101 LEU A N 1
ATOM 754 C CA . LEU A 1 101 ? 3.277 -8.568 -6.672 1.00 93.06 101 LEU A CA 1
ATOM 755 C C . LEU A 1 101 ? 4.519 -9.126 -5.969 1.00 93.06 101 LEU A C 1
ATOM 757 O O . LEU A 1 101 ? 4.992 -8.530 -5.003 1.00 93.06 101 LEU A O 1
ATOM 761 N N . ASP A 1 102 ? 5.065 -10.230 -6.482 1.00 92.62 102 ASP A N 1
ATOM 762 C CA . ASP A 1 102 ? 6.286 -10.834 -5.942 1.00 92.62 102 ASP A CA 1
ATOM 763 C C . ASP A 1 102 ? 7.476 -9.869 -6.072 1.00 92.62 102 ASP A C 1
ATOM 765 O O . ASP A 1 102 ? 8.273 -9.730 -5.148 1.00 92.62 102 ASP A O 1
ATOM 769 N N . MET A 1 103 ? 7.564 -9.132 -7.185 1.00 93.94 103 MET A N 1
ATOM 770 C CA . MET A 1 103 ? 8.568 -8.081 -7.353 1.00 93.94 103 MET A CA 1
ATOM 771 C C . MET A 1 103 ? 8.341 -6.897 -6.402 1.00 93.94 103 MET A C 1
ATOM 773 O O . MET A 1 103 ? 9.287 -6.435 -5.774 1.00 93.94 103 MET A O 1
ATOM 777 N N . VAL A 1 104 ? 7.105 -6.421 -6.227 1.00 93.69 104 VAL A N 1
ATOM 778 C CA . VAL A 1 104 ? 6.815 -5.330 -5.278 1.00 93.69 104 VAL A CA 1
ATOM 779 C C . VAL A 1 104 ? 7.274 -5.685 -3.860 1.00 93.69 104 VAL A C 1
ATOM 781 O O . VAL A 1 104 ? 7.783 -4.810 -3.163 1.00 93.69 104 VAL A O 1
ATOM 784 N N . ALA A 1 105 ? 7.188 -6.957 -3.452 1.00 94.31 105 ALA A N 1
ATOM 785 C CA . ALA A 1 105 ? 7.734 -7.408 -2.170 1.00 94.31 105 ALA A CA 1
ATOM 786 C C . ALA A 1 105 ? 9.249 -7.159 -2.069 1.00 94.31 105 ALA A C 1
ATOM 788 O O . ALA A 1 105 ? 9.715 -6.613 -1.073 1.00 94.31 105 ALA A O 1
ATOM 789 N N . VAL A 1 106 ? 10.002 -7.491 -3.123 1.00 93.44 106 VAL A N 1
ATOM 790 C CA . VAL A 1 106 ? 11.454 -7.260 -3.195 1.00 93.44 106 VAL A CA 1
ATOM 791 C C . VAL A 1 106 ? 11.783 -5.764 -3.177 1.00 93.44 106 VAL A C 1
ATOM 793 O O . VAL A 1 106 ? 12.742 -5.355 -2.531 1.00 93.44 106 VAL A O 1
ATOM 796 N N . VAL A 1 107 ? 10.994 -4.919 -3.851 1.00 91.44 107 VAL A N 1
ATOM 797 C CA . VAL A 1 107 ? 11.223 -3.461 -3.833 1.00 91.44 107 VAL A CA 1
ATOM 798 C C . VAL A 1 107 ? 10.915 -2.861 -2.452 1.00 91.44 107 VAL A C 1
ATOM 800 O O . VAL A 1 107 ? 11.653 -1.986 -2.004 1.00 91.44 107 VAL A O 1
ATOM 803 N N . LEU A 1 108 ? 9.877 -3.342 -1.754 1.00 91.00 108 LEU A N 1
ATOM 804 C CA . LEU A 1 108 ? 9.538 -2.905 -0.390 1.00 91.00 108 LEU A CA 1
ATOM 805 C C . LEU A 1 108 ? 10.604 -3.290 0.642 1.00 91.00 108 LEU A C 1
ATOM 807 O O . LEU A 1 108 ? 10.876 -2.506 1.547 1.00 91.00 108 LEU A O 1
ATOM 811 N N . GLU A 1 109 ? 11.244 -4.449 0.484 1.00 91.56 109 GLU A N 1
ATOM 812 C CA . GLU A 1 109 ? 12.361 -4.868 1.343 1.00 91.56 109 GLU A CA 1
ATOM 813 C C . GLU A 1 109 ? 13.528 -3.861 1.307 1.00 91.56 109 GLU A C 1
ATOM 815 O O . GLU A 1 109 ? 14.299 -3.753 2.257 1.00 91.56 109 GLU A O 1
ATOM 820 N N . MET A 1 110 ? 13.642 -3.081 0.226 1.00 84.38 110 MET A N 1
ATOM 821 C CA . MET A 1 110 ? 14.696 -2.082 0.027 1.00 84.38 110 MET A CA 1
ATOM 822 C C . MET A 1 110 ? 14.353 -0.690 0.587 1.00 84.38 110 MET A C 1
ATOM 824 O O . MET A 1 110 ? 15.073 0.270 0.285 1.00 84.38 110 MET A O 1
ATOM 828 N N . ILE A 1 111 ? 13.268 -0.532 1.362 1.00 87.56 111 ILE A N 1
ATOM 829 C CA . ILE A 1 111 ? 12.954 0.750 2.015 1.00 87.56 111 ILE A CA 1
ATOM 830 C C . ILE A 1 111 ? 14.128 1.161 2.917 1.00 87.56 111 ILE A C 1
ATOM 832 O O . ILE A 1 111 ? 14.590 0.415 3.778 1.00 87.56 111 ILE A O 1
ATOM 836 N N . SER A 1 112 ? 14.640 2.368 2.677 1.00 86.62 112 SER A N 1
ATOM 837 C CA . SER A 1 112 ? 15.795 2.919 3.385 1.00 86.62 112 SER A CA 1
ATOM 838 C C . SER A 1 112 ? 15.406 3.458 4.760 1.00 86.62 112 SER A C 1
ATOM 840 O O . SER A 1 112 ? 14.276 3.876 4.965 1.00 86.62 112 SER A O 1
ATOM 842 N N . THR A 1 113 ? 16.370 3.562 5.675 1.00 87.81 113 THR A N 1
ATOM 843 C CA . THR A 1 113 ? 16.213 4.332 6.919 1.00 87.81 113 THR A CA 1
ATOM 844 C C . THR A 1 113 ? 16.285 5.846 6.697 1.00 87.81 113 THR A C 1
ATOM 846 O O . THR A 1 113 ? 15.901 6.620 7.573 1.00 87.81 113 THR A O 1
ATOM 849 N N . ASN A 1 114 ? 16.781 6.300 5.539 1.00 91.88 114 ASN A N 1
ATOM 850 C CA . ASN A 1 114 ? 16.756 7.712 5.175 1.00 91.88 114 ASN A CA 1
ATOM 851 C C . ASN A 1 114 ? 15.319 8.128 4.834 1.00 91.88 114 ASN A C 1
ATOM 853 O O . ASN A 1 114 ? 14.744 7.605 3.883 1.00 91.88 114 ASN A O 1
ATOM 857 N N . VAL A 1 115 ? 14.774 9.096 5.576 1.00 91.44 115 VAL A N 1
ATOM 858 C CA . VAL A 1 115 ? 13.371 9.539 5.481 1.00 91.44 115 VAL A CA 1
ATOM 859 C C . VAL A 1 115 ? 12.963 9.917 4.056 1.00 91.44 115 VAL A C 1
ATOM 861 O O . VAL A 1 115 ? 11.945 9.437 3.564 1.00 91.44 115 VAL A O 1
ATOM 864 N N . LEU A 1 116 ? 13.764 10.728 3.361 1.00 89.50 116 LEU A N 1
ATOM 865 C CA . LEU A 1 116 ? 13.446 11.175 2.002 1.00 89.50 116 LEU A CA 1
ATOM 866 C C . LEU A 1 116 ? 13.429 10.000 1.013 1.00 89.50 116 LEU A C 1
ATOM 868 O O . LEU A 1 116 ? 12.527 9.880 0.181 1.00 89.50 116 LEU A O 1
ATOM 872 N N . VAL A 1 117 ? 14.408 9.099 1.124 1.00 90.50 117 VAL A N 1
ATOM 873 C CA . VAL A 1 117 ? 14.482 7.900 0.276 1.00 90.50 117 VAL A CA 1
ATOM 874 C C . VAL A 1 117 ? 13.351 6.924 0.609 1.00 90.50 117 VAL A C 1
ATOM 876 O O . VAL A 1 117 ? 12.804 6.309 -0.304 1.00 90.50 117 VAL A O 1
ATOM 879 N N . ALA A 1 118 ? 12.973 6.782 1.880 1.00 93.44 118 ALA A N 1
ATOM 880 C CA . ALA A 1 118 ? 11.867 5.933 2.320 1.00 93.44 118 ALA A CA 1
ATOM 881 C C . ALA A 1 118 ? 10.538 6.402 1.720 1.00 93.44 118 ALA A C 1
ATOM 883 O O . ALA A 1 118 ? 9.888 5.630 1.013 1.00 93.44 118 ALA A O 1
ATOM 884 N N . ARG A 1 119 ? 10.209 7.689 1.900 1.00 92.56 119 ARG A N 1
ATOM 885 C CA . ARG A 1 119 ? 8.998 8.326 1.360 1.00 92.56 119 ARG A CA 1
ATOM 886 C C . ARG A 1 119 ? 8.908 8.161 -0.147 1.00 92.56 119 ARG A C 1
ATOM 888 O O . ARG A 1 119 ? 7.960 7.583 -0.656 1.00 92.56 119 ARG A O 1
ATOM 895 N N . THR A 1 120 ? 9.948 8.570 -0.868 1.00 91.19 120 THR A N 1
ATOM 896 C CA . THR A 1 120 ? 9.963 8.493 -2.338 1.00 91.19 120 THR A CA 1
ATOM 897 C C . THR A 1 120 ? 9.927 7.053 -2.857 1.00 91.19 120 THR A C 1
ATOM 899 O O . THR A 1 120 ? 9.365 6.809 -3.925 1.00 91.19 120 THR A O 1
ATOM 902 N N . THR A 1 121 ? 10.494 6.085 -2.121 1.00 93.75 121 THR A N 1
ATOM 903 C CA . THR A 1 121 ? 10.369 4.651 -2.443 1.00 93.75 121 THR A CA 1
ATOM 904 C C . THR A 1 121 ? 8.926 4.184 -2.266 1.00 93.75 121 THR A C 1
ATOM 906 O O . THR A 1 121 ? 8.379 3.579 -3.186 1.00 93.75 121 THR A O 1
ATOM 909 N N . ALA A 1 122 ? 8.302 4.479 -1.123 1.00 94.12 122 ALA A N 1
ATOM 910 C CA . ALA A 1 122 ? 6.924 4.092 -0.836 1.00 94.12 122 ALA A CA 1
ATOM 911 C C . ALA A 1 122 ? 5.950 4.729 -1.835 1.00 94.12 122 ALA A C 1
ATOM 913 O O . ALA A 1 122 ? 5.148 4.019 -2.439 1.00 94.12 122 ALA A O 1
ATOM 914 N N . SER A 1 123 ? 6.112 6.020 -2.127 1.00 91.56 123 SER A N 1
ATOM 915 C CA . SER A 1 123 ? 5.320 6.702 -3.143 1.00 91.56 123 SER A CA 1
ATOM 916 C C . SER A 1 123 ? 5.500 6.041 -4.508 1.00 91.56 123 SER A C 1
ATOM 918 O O . SER A 1 123 ? 4.513 5.630 -5.105 1.00 91.56 123 SER A O 1
ATOM 920 N N . ALA A 1 124 ? 6.730 5.823 -4.995 1.00 92.81 124 ALA A N 1
ATOM 921 C CA . ALA A 1 124 ? 6.954 5.171 -6.294 1.00 92.81 124 ALA A CA 1
ATOM 922 C C . ALA A 1 124 ? 6.325 3.766 -6.393 1.00 92.81 124 ALA A C 1
ATOM 924 O O . ALA A 1 124 ? 5.843 3.371 -7.457 1.00 92.81 124 ALA A O 1
ATOM 925 N N . ILE A 1 125 ? 6.299 3.015 -5.289 1.00 94.19 125 ILE A N 1
ATOM 926 C CA . ILE A 1 125 ? 5.608 1.724 -5.219 1.00 94.19 125 ILE A CA 1
ATOM 927 C C . ILE A 1 125 ? 4.090 1.915 -5.244 1.00 94.19 125 ILE A C 1
ATOM 929 O O . ILE A 1 125 ? 3.411 1.147 -5.917 1.00 94.19 125 ILE A O 1
ATOM 933 N N . LEU A 1 126 ? 3.548 2.932 -4.571 1.00 91.81 126 LEU A N 1
ATOM 934 C CA . LEU A 1 126 ? 2.128 3.283 -4.639 1.00 91.81 126 LEU A CA 1
ATOM 935 C C . LEU A 1 126 ? 1.705 3.650 -6.072 1.00 91.81 126 LEU A C 1
ATOM 937 O O . LEU A 1 126 ? 0.701 3.124 -6.554 1.00 91.81 126 LEU A O 1
ATOM 941 N N . PHE A 1 127 ? 2.506 4.446 -6.793 1.00 87.25 127 PHE A N 1
ATOM 942 C CA . PHE A 1 127 ? 2.320 4.714 -8.230 1.00 87.25 127 PHE A CA 1
ATOM 943 C C . PHE A 1 127 ? 2.229 3.411 -9.026 1.00 87.25 127 PHE A C 1
ATOM 945 O O . PHE A 1 127 ? 1.264 3.171 -9.755 1.00 87.25 127 PHE A O 1
ATOM 952 N N . ALA A 1 128 ? 3.211 2.528 -8.842 1.00 89.56 128 ALA A N 1
ATOM 953 C CA . ALA A 1 128 ? 3.227 1.236 -9.511 1.00 89.56 128 ALA A CA 1
ATOM 954 C C . ALA A 1 128 ? 2.020 0.367 -9.127 1.00 89.56 128 ALA A C 1
ATOM 956 O O . ALA A 1 128 ? 1.433 -0.266 -10.000 1.00 89.56 128 ALA A O 1
ATOM 957 N N . ALA A 1 129 ? 1.608 0.369 -7.856 1.00 90.50 129 ALA A N 1
ATOM 958 C CA . ALA A 1 129 ? 0.453 -0.369 -7.356 1.00 90.50 129 ALA A CA 1
ATOM 959 C C . ALA A 1 129 ? -0.837 0.065 -8.064 1.00 90.50 129 ALA A C 1
ATOM 961 O O . ALA A 1 129 ? -1.619 -0.789 -8.482 1.00 90.50 129 ALA A O 1
ATOM 962 N N . HIS A 1 130 ? -1.029 1.371 -8.267 1.00 86.88 130 HIS A N 1
ATOM 963 C CA . HIS A 1 130 ? -2.150 1.901 -9.041 1.00 86.88 130 HIS A CA 1
ATOM 964 C C . HIS A 1 130 ? -2.112 1.444 -10.498 1.00 86.88 130 HIS A C 1
ATOM 966 O O . HIS A 1 130 ? -3.128 0.990 -11.024 1.00 86.88 130 HIS A O 1
ATOM 972 N N . ILE A 1 131 ? -0.947 1.495 -11.142 1.00 84.88 131 ILE A N 1
ATOM 973 C CA . ILE A 1 131 ? -0.798 1.080 -12.541 1.00 84.88 131 ILE A CA 1
ATOM 974 C C . ILE A 1 131 ? -1.068 -0.420 -12.715 1.00 84.88 131 ILE A C 1
ATOM 976 O O . ILE A 1 131 ? -1.725 -0.826 -13.668 1.00 84.88 131 ILE A O 1
ATOM 980 N N . VAL A 1 132 ? -0.588 -1.263 -11.800 1.00 85.69 132 VAL A N 1
ATOM 981 C CA . VAL A 1 132 ? -0.713 -2.727 -11.922 1.00 85.69 132 VAL A CA 1
ATOM 982 C C . VAL A 1 132 ? -2.075 -3.238 -11.448 1.00 85.69 132 VAL A C 1
ATOM 984 O O . VAL A 1 132 ? -2.410 -4.403 -11.665 1.00 85.69 132 VAL A O 1
ATOM 987 N N . SER A 1 133 ? -2.872 -2.376 -10.814 1.00 83.81 133 SER A N 1
ATOM 988 C CA . SER A 1 133 ? -4.197 -2.703 -10.282 1.00 83.81 133 SER A CA 1
ATOM 989 C C . SER A 1 133 ? -5.173 -3.176 -11.374 1.00 83.81 133 SER A C 1
ATOM 991 O O . SER A 1 133 ? -5.959 -4.097 -11.140 1.00 83.81 133 SER A O 1
ATOM 993 N N . VAL A 1 134 ? -5.019 -2.653 -12.600 1.00 83.12 134 VAL A N 1
ATOM 994 C CA . VAL A 1 134 ? -5.812 -3.024 -13.787 1.00 83.12 134 VAL A CA 1
ATOM 995 C C . VAL A 1 134 ? -5.339 -4.309 -14.478 1.00 83.12 134 VAL A C 1
ATOM 997 O O . VAL A 1 134 ? -6.037 -4.833 -15.347 1.00 83.12 134 VAL A O 1
ATOM 1000 N N . VAL A 1 135 ? -4.170 -4.845 -14.108 1.00 87.56 135 VAL A N 1
ATOM 1001 C CA . VAL A 1 135 ? -3.631 -6.081 -14.697 1.00 87.56 135 VAL A CA 1
ATOM 1002 C C . VAL A 1 135 ? -4.431 -7.280 -14.180 1.00 87.56 135 VAL A C 1
ATOM 1004 O O . VAL A 1 135 ? -4.704 -7.352 -12.977 1.00 87.56 135 VAL A O 1
ATOM 1007 N N . PRO A 1 136 ? -4.776 -8.269 -15.025 1.00 87.12 136 PRO A N 1
ATOM 1008 C CA . PRO A 1 136 ? -5.482 -9.464 -14.579 1.00 87.12 136 PRO A CA 1
ATOM 1009 C C . PRO A 1 136 ? -4.757 -10.198 -13.442 1.00 87.12 136 PRO A C 1
ATOM 1011 O O . PRO A 1 136 ? -3.536 -10.355 -13.447 1.00 87.12 136 PRO A O 1
ATOM 1014 N N . ASN A 1 137 ? -5.527 -10.677 -12.463 1.00 86.75 137 ASN A N 1
ATOM 1015 C CA . ASN A 1 137 ? -5.029 -11.545 -11.400 1.00 86.75 137 ASN A CA 1
ATOM 1016 C C . ASN A 1 137 ? -5.288 -13.003 -11.753 1.00 86.75 137 ASN A C 1
ATOM 1018 O O . ASN A 1 137 ? -6.349 -13.522 -11.417 1.00 86.75 137 ASN A O 1
ATOM 1022 N N . VAL A 1 138 ? -4.343 -13.652 -12.431 1.00 87.31 138 VAL A N 1
ATOM 1023 C CA . VAL A 1 138 ? -4.464 -15.063 -12.815 1.00 87.31 138 VAL A CA 1
ATOM 1024 C C . VAL A 1 138 ? -3.789 -15.947 -11.770 1.00 87.31 138 VAL A C 1
ATOM 1026 O O . VAL A 1 138 ? -4.425 -16.862 -11.243 1.00 87.31 138 VAL A O 1
ATOM 1029 N N . SER A 1 139 ? -2.539 -15.649 -11.395 1.00 86.62 139 SER A N 1
ATOM 1030 C CA . SER A 1 139 ? -1.767 -16.499 -10.475 1.00 86.62 139 SER A CA 1
ATOM 1031 C C . SER A 1 139 ? -2.351 -16.571 -9.072 1.00 86.62 139 SER A C 1
ATOM 1033 O O . SER A 1 139 ? -2.317 -17.642 -8.454 1.00 86.62 139 SER A O 1
ATOM 1035 N N . TYR A 1 140 ? -2.895 -15.461 -8.570 1.00 85.44 140 TYR A N 1
ATOM 1036 C CA . TYR A 1 140 ? -3.429 -15.367 -7.214 1.00 85.44 140 TYR A CA 1
ATOM 1037 C C . TYR A 1 140 ? -4.957 -15.282 -7.163 1.00 85.44 140 TYR A C 1
ATOM 1039 O O . TYR A 1 140 ? -5.518 -14.995 -6.104 1.00 85.44 140 TYR A O 1
ATOM 1047 N N . HIS A 1 141 ? -5.657 -15.590 -8.258 1.00 86.69 141 HIS A N 1
ATOM 1048 C CA . HIS A 1 141 ? -7.116 -15.612 -8.260 1.00 86.69 141 HIS A CA 1
ATOM 1049 C C . HIS A 1 141 ? -7.665 -16.544 -7.166 1.00 86.69 141 HIS A C 1
ATOM 1051 O O . HIS A 1 141 ? -7.402 -17.749 -7.155 1.00 86.69 141 HIS A O 1
ATOM 1057 N N . LYS A 1 142 ? -8.443 -15.983 -6.234 1.00 83.81 142 LYS A N 1
ATOM 1058 C CA . LYS A 1 142 ? -9.023 -16.655 -5.056 1.00 83.81 142 LYS A CA 1
ATOM 1059 C C . LYS A 1 142 ? -7.992 -17.317 -4.127 1.00 83.81 142 LYS A C 1
ATOM 1061 O O . LYS A 1 142 ? -8.386 -18.111 -3.261 1.00 83.81 142 LYS A O 1
ATOM 1066 N N . LYS A 1 143 ? -6.705 -16.985 -4.262 1.00 89.50 143 LYS A N 1
ATOM 1067 C CA . LYS A 1 143 ? -5.639 -17.426 -3.356 1.00 89.50 143 LYS A CA 1
ATOM 1068 C C . LYS A 1 143 ? -5.457 -16.445 -2.207 1.00 89.50 143 LYS A C 1
ATOM 1070 O O . LYS A 1 143 ? -6.002 -15.340 -2.205 1.00 89.50 143 LYS A O 1
ATOM 1075 N N . VAL A 1 144 ? -4.725 -16.904 -1.198 1.00 90.75 144 VAL A N 1
ATOM 1076 C CA . VAL A 1 144 ? -4.282 -16.053 -0.097 1.00 90.75 144 VAL A CA 1
ATOM 1077 C C . VAL A 1 144 ? -3.320 -14.997 -0.645 1.00 90.75 144 VAL A C 1
ATOM 1079 O O . VAL A 1 144 ? -2.559 -15.282 -1.569 1.00 90.75 144 VAL A O 1
ATOM 1082 N N . PHE A 1 145 ? -3.402 -13.780 -0.112 1.00 92.31 145 PHE A N 1
ATOM 1083 C CA . PHE A 1 145 ? -2.492 -12.689 -0.431 1.00 92.31 145 PHE A CA 1
ATOM 1084 C C . PHE A 1 145 ? -1.034 -13.137 -0.200 1.00 92.31 145 PHE A C 1
ATOM 1086 O O . PHE A 1 145 ? -0.794 -13.834 0.787 1.00 92.31 145 PHE A O 1
ATOM 1093 N N . PRO A 1 146 ? -0.072 -12.796 -1.077 1.00 94.31 146 PRO A N 1
ATOM 1094 C CA . PRO A 1 146 ? 1.280 -13.352 -1.000 1.00 94.31 146 PRO A CA 1
ATOM 1095 C C . PRO A 1 146 ? 1.960 -13.015 0.332 1.00 94.31 146 PRO A C 1
ATOM 1097 O O . PRO A 1 146 ? 2.060 -11.842 0.694 1.00 94.31 146 PRO A O 1
ATOM 1100 N N . ASP A 1 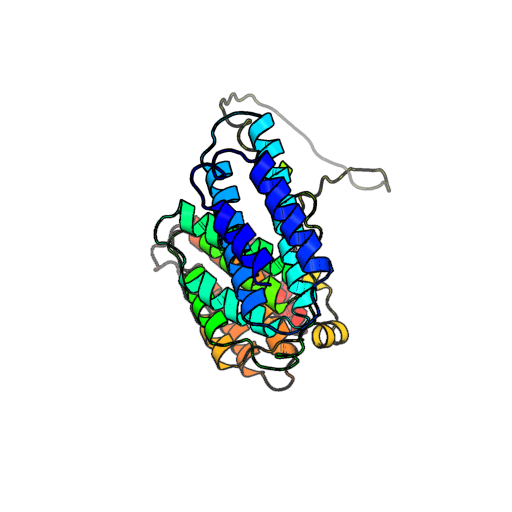147 ? 2.447 -14.029 1.054 1.00 94.81 147 ASP A N 1
ATOM 1101 C CA . ASP A 1 147 ? 2.993 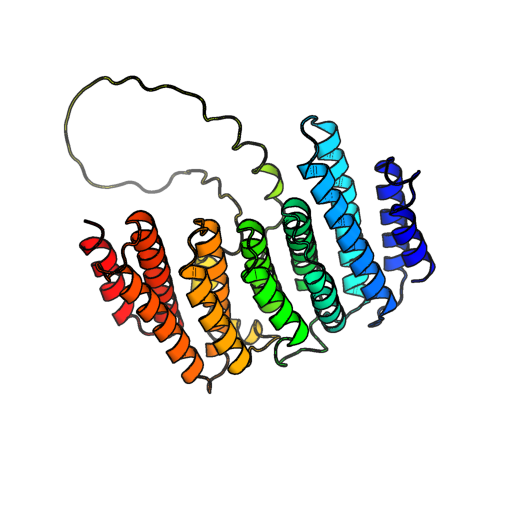-13.828 2.402 1.00 94.81 147 ASP A CA 1
ATOM 1102 C C . ASP A 1 147 ? 4.232 -12.930 2.391 1.00 94.81 147 ASP A C 1
ATOM 1104 O O . ASP A 1 147 ? 4.311 -12.021 3.210 1.00 94.81 147 ASP A O 1
ATOM 1108 N N . ALA A 1 148 ? 5.168 -13.100 1.453 1.00 95.31 148 ALA A N 1
ATOM 1109 C CA . ALA A 1 148 ? 6.358 -12.246 1.381 1.00 95.31 148 ALA A CA 1
ATOM 1110 C C . ALA A 1 148 ? 5.984 -10.756 1.267 1.00 95.31 148 ALA A C 1
ATOM 1112 O O . ALA A 1 148 ? 6.466 -9.932 2.041 1.00 95.31 148 ALA A O 1
ATOM 1113 N N . LEU A 1 149 ? 5.051 -10.425 0.369 1.00 95.88 149 LEU A N 1
ATOM 1114 C CA . LEU A 1 149 ? 4.546 -9.063 0.203 1.00 95.88 149 LEU A CA 1
ATOM 1115 C C . LEU A 1 149 ? 3.828 -8.559 1.461 1.00 95.88 149 LEU A C 1
ATOM 1117 O O . LEU A 1 149 ? 4.027 -7.419 1.871 1.00 95.88 149 LEU A O 1
ATOM 1121 N N . PHE A 1 150 ? 3.012 -9.407 2.089 1.00 96.75 150 PHE A N 1
ATOM 1122 C CA . PHE A 1 150 ? 2.305 -9.067 3.322 1.00 96.75 150 PHE A CA 1
ATOM 1123 C C . PHE A 1 150 ? 3.263 -8.683 4.454 1.00 96.75 150 PHE A C 1
ATOM 1125 O O . PHE A 1 150 ? 3.067 -7.658 5.104 1.00 96.75 150 PHE A O 1
ATOM 1132 N N . HIS A 1 151 ? 4.312 -9.479 4.668 1.00 96.38 151 HIS A N 1
ATOM 1133 C CA . HIS A 1 151 ? 5.298 -9.214 5.714 1.00 96.38 151 HIS A CA 1
ATOM 1134 C C . HIS A 1 151 ? 6.041 -7.901 5.454 1.00 96.38 151 HIS A C 1
ATOM 1136 O O . HIS A 1 151 ? 6.165 -7.089 6.369 1.00 96.38 151 HIS A O 1
ATOM 1142 N N . GLN A 1 152 ? 6.459 -7.646 4.210 1.00 97.00 152 GLN A N 1
ATOM 1143 C CA . GLN A 1 152 ? 7.132 -6.391 3.857 1.00 97.00 152 GLN A CA 1
ATOM 1144 C C . GLN A 1 152 ? 6.216 -5.171 4.027 1.00 97.00 152 GLN A C 1
ATOM 1146 O O . GLN A 1 152 ? 6.653 -4.131 4.515 1.00 97.00 152 GLN A O 1
ATOM 1151 N N . LEU A 1 153 ? 4.922 -5.303 3.720 1.00 97.31 153 LEU A N 1
ATOM 1152 C CA . LEU A 1 153 ? 3.942 -4.245 3.977 1.00 97.31 153 LEU A CA 1
ATOM 1153 C C . LEU A 1 153 ? 3.750 -3.977 5.474 1.00 97.31 153 LEU A C 1
ATOM 1155 O O . LEU A 1 153 ? 3.702 -2.816 5.865 1.00 97.31 153 LEU A O 1
ATOM 1159 N N . LEU A 1 154 ? 3.688 -5.006 6.326 1.00 96.88 154 LEU A N 1
ATOM 1160 C CA . LEU A 1 154 ? 3.592 -4.807 7.780 1.00 96.88 154 LEU A CA 1
ATOM 1161 C C . LEU A 1 154 ? 4.817 -4.086 8.357 1.00 96.88 154 LEU A C 1
ATOM 1163 O O . LEU A 1 154 ? 4.667 -3.245 9.248 1.00 96.88 154 LEU A O 1
ATOM 1167 N N . LEU A 1 155 ? 6.011 -4.401 7.847 1.00 95.62 155 LEU A N 1
ATOM 1168 C CA . LEU A 1 155 ? 7.241 -3.697 8.208 1.00 95.62 155 LEU A CA 1
ATOM 1169 C C . LEU A 1 155 ? 7.180 -2.229 7.763 1.00 95.62 155 LEU A C 1
ATOM 1171 O O . LEU A 1 155 ? 7.432 -1.341 8.573 1.00 95.62 155 LEU A O 1
ATOM 1175 N N . ALA A 1 156 ? 6.754 -1.962 6.525 1.00 96.25 156 ALA A N 1
ATOM 1176 C CA . ALA A 1 156 ? 6.604 -0.604 5.999 1.00 96.25 156 ALA A CA 1
ATOM 1177 C C . ALA A 1 156 ? 5.534 0.226 6.747 1.00 96.25 156 ALA A C 1
ATOM 1179 O O . ALA A 1 156 ? 5.753 1.400 7.035 1.00 96.25 156 ALA A O 1
ATOM 1180 N N . MET A 1 157 ? 4.409 -0.379 7.146 1.00 96.62 157 MET A N 1
ATOM 1181 C CA . MET A 1 157 ? 3.387 0.269 7.991 1.00 96.62 157 MET A CA 1
ATOM 1182 C C . MET A 1 157 ? 3.895 0.578 9.407 1.00 96.62 157 MET A C 1
ATOM 1184 O O . MET A 1 157 ? 3.332 1.416 10.104 1.00 96.62 157 MET A O 1
ATOM 1188 N N . SER A 1 158 ? 4.973 -0.076 9.836 1.00 93.56 158 SER A N 1
ATOM 1189 C CA . SER A 1 158 ? 5.605 0.132 11.145 1.00 93.56 158 SER A CA 1
ATOM 1190 C C . SER A 1 158 ? 6.881 0.979 11.049 1.00 93.56 158 SER A C 1
ATOM 1192 O O . SER A 1 158 ? 7.663 1.030 11.997 1.00 93.56 158 SER A O 1
ATOM 1194 N N . HIS A 1 159 ? 7.106 1.635 9.907 1.00 94.88 159 HIS A N 1
ATOM 1195 C CA . HIS A 1 159 ? 8.254 2.506 9.687 1.00 94.88 159 HIS A CA 1
ATOM 1196 C C . HIS A 1 159 ? 8.222 3.727 10.625 1.00 94.88 159 HIS A C 1
ATOM 1198 O O . HIS A 1 159 ? 7.155 4.189 11.030 1.00 94.88 159 HIS A O 1
ATOM 1204 N N . THR A 1 160 ? 9.391 4.274 10.968 1.00 93.06 160 THR A N 1
ATOM 1205 C CA . THR A 1 160 ? 9.493 5.440 11.864 1.00 93.06 160 THR A CA 1
ATOM 1206 C C . THR A 1 160 ? 8.837 6.673 11.246 1.00 93.06 160 THR A C 1
ATOM 1208 O O . THR A 1 160 ? 8.008 7.328 11.865 1.00 93.06 160 THR A O 1
ATOM 1211 N N . ASP A 1 161 ? 9.119 6.941 9.973 1.00 94.12 161 ASP A N 1
ATOM 1212 C CA . ASP A 1 161 ? 8.498 8.039 9.236 1.00 94.12 161 ASP A CA 1
ATOM 1213 C C . ASP A 1 161 ? 6.990 7.827 9.000 1.00 94.12 161 ASP A C 1
ATOM 1215 O O . ASP A 1 161 ? 6.570 6.836 8.400 1.00 94.12 161 ASP A O 1
ATOM 1219 N N . TYR A 1 162 ? 6.176 8.789 9.439 1.00 92.94 162 TYR A N 1
ATOM 1220 C CA . TYR A 1 162 ? 4.716 8.704 9.403 1.00 92.94 162 TYR A CA 1
ATOM 1221 C C . TYR A 1 162 ? 4.116 8.790 7.991 1.00 92.94 162 TYR A C 1
ATOM 1223 O O . TYR A 1 162 ? 3.064 8.191 7.771 1.00 92.94 162 TYR A O 1
ATOM 1231 N N . GLU A 1 163 ? 4.756 9.474 7.038 1.00 91.88 163 GLU A N 1
ATOM 1232 C CA . GLU A 1 163 ? 4.294 9.524 5.638 1.00 91.88 163 GLU A CA 1
ATOM 1233 C C . GLU A 1 163 ? 4.527 8.181 4.941 1.00 91.88 163 GLU A C 1
ATOM 1235 O O . GLU A 1 163 ? 3.626 7.642 4.302 1.00 91.88 163 GLU A O 1
ATOM 1240 N N . THR A 1 164 ? 5.692 7.571 5.165 1.00 95.19 164 THR A N 1
ATOM 1241 C CA . THR A 1 164 ? 6.006 6.219 4.675 1.00 95.19 164 THR A CA 1
ATOM 1242 C C . THR A 1 164 ? 4.972 5.193 5.159 1.00 95.19 164 THR A C 1
ATOM 1244 O O . THR A 1 164 ? 4.537 4.335 4.388 1.00 95.19 164 THR A O 1
ATOM 1247 N N . ARG A 1 165 ? 4.515 5.308 6.417 1.00 95.81 165 ARG A N 1
ATOM 1248 C CA . ARG A 1 165 ? 3.442 4.454 6.960 1.00 95.81 165 ARG A CA 1
ATOM 1249 C C . ARG A 1 165 ? 2.114 4.636 6.219 1.00 95.81 165 ARG A C 1
ATOM 1251 O O . ARG A 1 165 ? 1.434 3.647 5.944 1.00 95.81 165 ARG A O 1
ATOM 1258 N N . VAL A 1 166 ? 1.742 5.877 5.890 1.00 95.69 166 VAL A N 1
ATOM 1259 C CA . VAL A 1 166 ? 0.522 6.183 5.116 1.00 95.69 166 VAL A CA 1
ATOM 1260 C C . VAL A 1 166 ? 0.580 5.518 3.742 1.00 95.69 166 VAL A C 1
ATOM 1262 O O . VAL A 1 166 ? -0.352 4.802 3.371 1.00 95.69 166 VAL A O 1
ATOM 1265 N N . ASP A 1 167 ? 1.693 5.671 3.023 1.00 94.31 167 ASP A N 1
ATOM 1266 C CA . ASP A 1 167 ? 1.862 5.056 1.705 1.00 94.31 167 ASP A CA 1
ATOM 1267 C C . ASP A 1 167 ? 1.813 3.525 1.776 1.00 94.31 167 ASP A C 1
ATOM 1269 O O . ASP A 1 167 ? 1.167 2.897 0.939 1.00 94.31 167 ASP A O 1
ATOM 1273 N N . ALA A 1 168 ? 2.387 2.902 2.809 1.00 96.88 168 ALA A N 1
ATOM 1274 C CA . ALA A 1 168 ? 2.307 1.453 3.005 1.00 96.88 168 ALA A CA 1
ATOM 1275 C C . ALA A 1 168 ? 0.858 0.944 3.161 1.00 96.88 168 ALA A C 1
ATOM 1277 O O . ALA A 1 168 ? 0.472 -0.060 2.550 1.00 96.88 168 ALA A O 1
ATOM 1278 N N . HIS A 1 169 ? 0.029 1.654 3.932 1.00 96.62 169 HIS A N 1
ATOM 1279 C CA . HIS A 1 169 ? -1.407 1.377 4.057 1.00 96.62 169 HIS A CA 1
ATOM 1280 C C . HIS A 1 169 ? -2.160 1.545 2.734 1.00 96.62 169 HIS A C 1
ATOM 1282 O O . HIS A 1 169 ? -3.007 0.711 2.384 1.00 96.62 169 HIS A O 1
ATOM 1288 N N . ASN A 1 170 ? -1.825 2.585 1.972 1.00 93.38 170 ASN A N 1
ATOM 1289 C CA . ASN A 1 170 ? -2.412 2.827 0.660 1.00 93.38 170 ASN A CA 1
ATOM 1290 C C . ASN A 1 170 ? -2.025 1.725 -0.334 1.00 93.38 170 ASN A C 1
ATOM 1292 O O . ASN A 1 170 ? -2.907 1.181 -0.996 1.00 93.38 170 ASN A O 1
ATOM 1296 N N . ILE A 1 171 ? -0.752 1.314 -0.377 1.00 94.56 171 ILE A N 1
ATOM 1297 C CA . ILE A 1 171 ? -0.274 0.214 -1.229 1.00 94.56 171 ILE A CA 1
ATOM 1298 C C . ILE A 1 171 ? -1.051 -1.065 -0.915 1.00 94.56 171 ILE A C 1
ATOM 1300 O O . ILE A 1 171 ? -1.597 -1.692 -1.823 1.00 94.56 171 ILE A O 1
ATOM 1304 N N . PHE A 1 172 ? -1.155 -1.442 0.363 1.00 94.19 172 PHE A N 1
ATOM 1305 C CA . PHE A 1 172 ? -1.913 -2.627 0.777 1.00 94.19 172 PHE A CA 1
ATOM 1306 C C . PHE A 1 172 ? -3.365 -2.583 0.283 1.00 94.19 172 PHE A C 1
ATOM 1308 O O . PHE A 1 172 ? -3.863 -3.548 -0.302 1.00 94.19 172 PHE A O 1
ATOM 1315 N N . SER A 1 173 ? -4.025 -1.442 0.473 1.00 90.50 173 SER A N 1
ATOM 1316 C CA . SER A 1 173 ? -5.431 -1.255 0.116 1.00 90.50 173 SER A CA 1
ATOM 1317 C C . SER A 1 173 ? -5.645 -1.276 -1.401 1.00 90.50 173 SER A C 1
ATOM 1319 O O . SER A 1 173 ? -6.553 -1.955 -1.880 1.00 90.50 173 SER A O 1
ATOM 1321 N N . VAL A 1 174 ? -4.773 -0.617 -2.173 1.00 88.25 174 VAL A N 1
ATOM 1322 C CA . VAL A 1 174 ? -4.797 -0.612 -3.647 1.00 88.25 174 VAL A CA 1
ATOM 1323 C C . VAL A 1 174 ? -4.595 -2.018 -4.206 1.00 88.25 174 VAL A C 1
ATOM 1325 O O . VAL A 1 174 ? -5.372 -2.462 -5.054 1.00 88.25 174 VAL A O 1
ATOM 1328 N N . LEU A 1 175 ? -3.592 -2.751 -3.714 1.00 89.88 175 LEU A N 1
ATOM 1329 C CA . LEU A 1 175 ? -3.270 -4.088 -4.218 1.00 89.88 175 LEU A CA 1
ATOM 1330 C C . LEU A 1 175 ? -4.367 -5.118 -3.914 1.00 89.88 175 LEU A C 1
ATOM 1332 O O . LEU A 1 175 ? -4.571 -6.043 -4.708 1.00 89.88 175 LEU A O 1
ATOM 1336 N N . LEU A 1 176 ? -5.090 -4.961 -2.799 1.00 86.62 176 LEU A N 1
ATOM 1337 C CA . LEU A 1 176 ? -6.239 -5.804 -2.466 1.00 86.62 176 LEU A CA 1
ATOM 1338 C C . LEU A 1 176 ? -7.510 -5.413 -3.223 1.00 86.62 176 LEU A C 1
ATOM 1340 O O . LEU A 1 176 ? -8.175 -6.297 -3.762 1.00 86.62 176 LEU A O 1
ATOM 1344 N N . LEU A 1 177 ? -7.856 -4.123 -3.269 1.00 80.69 177 LEU A N 1
ATOM 1345 C CA . LEU A 1 177 ? -9.128 -3.648 -3.830 1.00 80.69 177 LEU A CA 1
ATOM 1346 C C . LEU A 1 177 ? -9.119 -3.516 -5.359 1.00 80.69 177 LEU A C 1
ATOM 1348 O O . LEU A 1 177 ? -10.199 -3.487 -5.948 1.00 80.69 177 LEU A O 1
ATOM 1352 N N . ARG A 1 178 ? -7.934 -3.449 -5.983 1.00 74.06 178 ARG A N 1
ATOM 1353 C CA . ARG A 1 178 ? -7.618 -3.423 -7.430 1.00 74.06 178 ARG A CA 1
ATOM 1354 C C . ARG A 1 178 ? -8.303 -2.401 -8.340 1.00 74.06 178 ARG A C 1
ATOM 1356 O O . ARG A 1 178 ? -7.733 -2.075 -9.364 1.00 74.06 178 ARG A O 1
ATOM 1363 N N . THR A 1 179 ? -9.487 -1.894 -8.032 1.00 54.09 179 THR A N 1
ATOM 1364 C CA . THR A 1 179 ? -10.263 -1.097 -9.002 1.00 54.09 179 THR A CA 1
ATOM 1365 C C . THR A 1 179 ? -11.265 -0.130 -8.371 1.00 54.09 179 THR A C 1
ATOM 1367 O O . THR A 1 179 ? -11.955 0.571 -9.100 1.00 54.09 179 THR A O 1
ATOM 1370 N N . LEU A 1 180 ? -11.364 -0.046 -7.037 1.00 50.53 180 LEU A N 1
ATOM 1371 C CA . LEU A 1 180 ? -12.210 0.974 -6.387 1.00 50.53 180 LEU A CA 1
ATOM 1372 C C . LEU A 1 180 ? -11.531 2.345 -6.255 1.00 50.53 180 LEU A C 1
ATOM 1374 O O . LEU A 1 180 ? -12.191 3.319 -5.906 1.00 50.53 180 LEU A O 1
ATOM 1378 N N . LEU A 1 181 ? -10.227 2.436 -6.526 1.00 52.47 181 LEU A N 1
ATOM 1379 C CA . LEU A 1 181 ? -9.516 3.707 -6.548 1.00 52.47 181 LEU A CA 1
ATOM 1380 C C . LEU A 1 181 ? -9.436 4.192 -7.986 1.00 52.47 181 LEU A C 1
ATOM 1382 O O . LEU A 1 181 ? -8.689 3.604 -8.752 1.00 52.47 181 LEU A O 1
ATOM 1386 N N . LEU A 1 182 ? -10.175 5.242 -8.339 1.00 37.69 182 LEU A N 1
ATOM 1387 C CA . LEU A 1 182 ? -9.659 6.369 -9.125 1.00 37.69 182 LEU A CA 1
ATOM 1388 C C . LEU A 1 182 ? -10.721 7.489 -9.174 1.00 37.69 182 LEU A C 1
ATOM 1390 O O . LEU A 1 182 ? -11.905 7.201 -9.349 1.00 37.69 182 LEU A O 1
ATOM 1394 N N . PRO A 1 183 ? -10.304 8.756 -8.991 1.00 33.84 183 PRO A N 1
ATOM 1395 C CA . PRO A 1 183 ? -9.707 9.500 -10.098 1.00 33.84 183 PRO A CA 1
ATOM 1396 C C . PRO A 1 183 ? -8.324 10.065 -9.738 1.00 33.84 183 PRO A C 1
ATOM 1398 O O . PRO A 1 183 ? -8.182 11.048 -9.023 1.00 33.84 183 PRO A O 1
ATOM 1401 N N . TRP A 1 184 ? -7.287 9.440 -10.287 1.00 38.28 184 TRP A N 1
ATOM 1402 C CA . TRP A 1 184 ? -5.860 9.734 -10.089 1.00 38.28 184 TRP A CA 1
ATOM 1403 C C . TRP A 1 184 ? -5.341 10.922 -10.920 1.00 38.28 184 TRP A C 1
ATOM 1405 O O . TRP A 1 184 ? -4.139 11.123 -11.038 1.00 38.28 184 TRP A O 1
ATOM 1415 N N . SER A 1 185 ? -6.208 11.730 -11.534 1.00 30.97 185 SER A N 1
ATOM 1416 C CA . SER A 1 185 ? -5.729 12.736 -12.495 1.00 30.97 185 SER A CA 1
ATOM 1417 C C . SER A 1 185 ? -5.350 14.097 -11.894 1.00 30.97 185 SER A C 1
ATOM 1419 O O . SER A 1 185 ? -4.645 14.841 -12.571 1.00 30.97 185 SER A O 1
ATOM 1421 N N . ASP A 1 186 ? -5.757 14.442 -10.665 1.00 28.50 186 ASP A N 1
ATOM 1422 C CA . ASP A 1 186 ? -5.670 15.844 -10.195 1.00 28.50 186 ASP A CA 1
ATOM 1423 C C . ASP A 1 186 ? -4.824 16.080 -8.929 1.00 28.50 186 ASP A C 1
ATOM 1425 O O . ASP A 1 186 ? -4.589 17.221 -8.535 1.00 28.50 186 ASP A O 1
ATOM 1429 N N . GLN A 1 187 ? -4.280 15.028 -8.317 1.00 36.84 187 GLN A N 1
ATOM 1430 C CA . GLN A 1 187 ? -3.686 15.114 -6.974 1.00 36.84 187 GLN A CA 1
ATOM 1431 C C . GLN A 1 187 ? -2.316 15.823 -6.913 1.00 36.84 187 GLN A C 1
ATOM 1433 O O . GLN A 1 187 ? -1.882 16.256 -5.848 1.00 36.84 187 GLN A O 1
ATOM 1438 N N . TYR A 1 188 ? -1.646 16.014 -8.053 1.00 36.56 188 TYR A N 1
ATOM 1439 C CA . TYR A 1 188 ? -0.321 16.649 -8.110 1.00 36.56 188 TYR A CA 1
ATOM 1440 C C . TYR A 1 188 ? -0.322 18.177 -8.178 1.00 36.56 188 TYR A C 1
ATOM 1442 O O . TYR A 1 188 ? 0.745 18.786 -8.134 1.00 36.56 188 TYR A O 1
ATOM 1450 N N . LYS A 1 189 ? -1.492 18.817 -8.289 1.00 31.52 189 LYS A N 1
ATOM 1451 C CA . LYS A 1 189 ? -1.576 20.286 -8.327 1.00 31.52 189 LYS A CA 1
ATOM 1452 C C . LYS A 1 189 ? -1.802 20.935 -6.961 1.00 31.52 189 LYS A C 1
ATOM 1454 O O . LYS A 1 189 ? -1.611 22.141 -6.843 1.00 31.52 189 LYS A O 1
ATOM 1459 N N . GLU A 1 190 ? -2.193 20.181 -5.934 1.00 29.73 190 GLU A N 1
ATOM 1460 C CA . GLU A 1 190 ? -2.637 20.777 -4.662 1.00 29.73 190 GLU A CA 1
ATOM 1461 C C . GLU A 1 190 ? -1.555 20.866 -3.581 1.00 29.73 190 GLU A C 1
ATOM 1463 O O . GLU A 1 190 ? -1.655 21.710 -2.691 1.00 29.73 190 GLU A O 1
ATOM 1468 N N . THR A 1 191 ? -0.459 20.116 -3.695 1.00 27.44 191 THR A N 1
ATOM 1469 C CA . THR A 1 191 ? 0.669 20.225 -2.754 1.00 27.44 191 THR A CA 1
ATOM 1470 C C . THR A 1 191 ? 1.525 21.479 -2.965 1.00 27.44 191 THR A C 1
ATOM 1472 O O . THR A 1 191 ? 2.264 21.861 -2.061 1.00 27.44 191 THR A O 1
ATOM 1475 N N . SER A 1 192 ? 1.390 22.195 -4.092 1.00 32.09 192 SER A N 1
ATOM 1476 C CA . SER A 1 192 ? 2.143 23.435 -4.348 1.00 32.09 192 SER A CA 1
ATOM 1477 C C . SER A 1 192 ? 1.478 24.712 -3.819 1.00 32.09 192 SER A C 1
ATOM 1479 O O . SER A 1 192 ? 2.142 25.742 -3.724 1.00 32.09 192 SER A O 1
ATOM 1481 N N . ASN A 1 193 ? 0.184 24.680 -3.477 1.00 27.80 193 ASN A N 1
ATOM 1482 C CA . ASN A 1 193 ? -0.577 25.898 -3.155 1.00 27.80 193 ASN A CA 1
ATOM 1483 C C . ASN A 1 193 ? -0.883 26.079 -1.659 1.00 27.80 193 ASN A C 1
ATOM 1485 O O . ASN A 1 193 ? -1.226 27.185 -1.248 1.00 27.80 193 ASN A O 1
ATOM 1489 N N . ALA A 1 194 ? -0.701 25.051 -0.825 1.00 24.75 194 ALA A N 1
ATOM 1490 C CA . ALA A 1 194 ? -1.001 25.133 0.609 1.00 24.75 194 ALA A CA 1
ATOM 1491 C C . ALA A 1 194 ? 0.109 25.787 1.464 1.00 24.75 194 ALA A C 1
ATOM 1493 O O . ALA A 1 194 ? -0.118 26.095 2.629 1.00 24.75 194 ALA A O 1
ATOM 1494 N N . VAL A 1 195 ? 1.294 26.062 0.901 1.00 27.64 195 VAL A N 1
ATOM 1495 C CA . VAL A 1 195 ? 2.436 26.643 1.646 1.00 27.64 195 VAL A CA 1
ATOM 1496 C C . VAL A 1 195 ? 2.486 28.183 1.567 1.00 27.64 195 VAL A C 1
ATOM 1498 O O . VAL A 1 195 ? 3.325 28.814 2.202 1.00 27.64 195 VAL A O 1
ATOM 1501 N N . ARG A 1 196 ? 1.561 28.845 0.853 1.00 26.23 196 ARG A N 1
ATOM 1502 C CA . ARG A 1 196 ? 1.594 30.314 0.663 1.00 26.23 196 ARG A CA 1
ATOM 1503 C C . ARG A 1 196 ? 0.530 31.107 1.432 1.00 26.23 196 ARG A C 1
ATOM 1505 O O . ARG A 1 196 ? 0.244 32.252 1.088 1.00 26.23 196 ARG A O 1
ATOM 1512 N N . SER A 1 197 ? -0.071 30.566 2.486 1.00 26.42 197 SER A N 1
ATOM 1513 C CA . SER A 1 197 ? -1.034 31.351 3.279 1.00 26.42 197 SER A CA 1
ATOM 1514 C C . SER A 1 197 ? -1.002 31.009 4.759 1.00 26.42 197 SER A C 1
ATOM 1516 O O . SER A 1 197 ? -2.020 30.665 5.344 1.00 26.42 197 SER A O 1
ATOM 1518 N N . GLN A 1 198 ? 0.165 31.140 5.386 1.00 26.62 198 GLN A N 1
ATOM 1519 C CA . GLN A 1 198 ? 0.227 31.316 6.834 1.00 26.62 198 GLN A CA 1
ATOM 1520 C C . GLN A 1 198 ? 1.411 32.202 7.217 1.00 26.62 198 GLN A C 1
ATOM 1522 O O . GLN A 1 198 ? 2.520 31.749 7.476 1.00 26.62 198 GLN A O 1
ATOM 1527 N N . SER A 1 199 ? 1.139 33.501 7.268 1.00 22.30 199 SER A N 1
ATOM 1528 C CA . SER A 1 199 ? 1.916 34.454 8.050 1.00 22.30 199 SER A CA 1
ATOM 1529 C C . SER A 1 199 ? 0.994 35.601 8.470 1.00 22.30 199 SER A C 1
ATOM 1531 O O . SER A 1 199 ? 0.755 36.484 7.656 1.00 22.30 199 SER A O 1
ATOM 1533 N N . ILE A 1 200 ? 0.489 35.508 9.716 1.00 20.69 200 ILE A N 1
ATOM 1534 C CA . ILE A 1 200 ? 0.388 36.577 10.746 1.00 20.69 200 ILE A CA 1
ATOM 1535 C C . ILE A 1 200 ? -0.470 37.811 10.345 1.00 20.69 200 ILE A C 1
ATOM 1537 O O . ILE A 1 200 ? -0.236 38.408 9.311 1.00 20.69 200 ILE A O 1
ATOM 1541 N N . SER A 1 201 ? -1.483 38.295 11.076 1.00 20.84 201 SER A N 1
ATOM 1542 C CA . SER A 1 201 ? -1.638 38.527 12.523 1.00 20.84 201 SER A CA 1
ATOM 1543 C C . SER A 1 201 ? -3.107 38.775 12.907 1.00 20.84 201 SER A C 1
ATOM 1545 O O . SER A 1 201 ? -3.900 39.265 12.109 1.00 20.84 201 SER A O 1
ATOM 1547 N N . LEU A 1 202 ? -3.401 38.509 14.180 1.00 22.09 202 LEU A N 1
ATOM 1548 C CA . LEU A 1 202 ? -4.588 38.901 14.943 1.00 22.09 202 LEU A CA 1
ATOM 1549 C C . LEU A 1 202 ? -4.816 40.423 14.962 1.00 22.09 202 LEU A C 1
ATOM 1551 O O . LEU A 1 202 ? -3.857 41.168 15.154 1.00 22.09 202 LEU A O 1
ATOM 1555 N N . GLN A 1 203 ? -6.082 40.847 14.925 1.00 22.78 203 GLN A N 1
ATOM 1556 C CA . GLN A 1 203 ? -6.591 41.914 15.792 1.00 22.78 203 GLN A CA 1
ATOM 1557 C C . GLN A 1 203 ? -8.110 41.770 15.987 1.00 22.78 203 GLN A C 1
ATOM 1559 O O . GLN A 1 203 ? -8.853 41.534 15.037 1.00 22.78 203 GLN A O 1
ATOM 1564 N N . GLU A 1 204 ? -8.511 41.826 17.256 1.00 24.45 204 GLU A N 1
ATOM 1565 C CA . GLU A 1 204 ? -9.880 41.825 17.776 1.00 24.45 204 GLU A CA 1
ATOM 1566 C C . GLU A 1 204 ? -10.642 43.094 17.367 1.00 24.45 204 GLU A C 1
ATOM 1568 O O . GLU A 1 204 ? -10.033 44.157 17.323 1.00 24.45 204 GLU A O 1
ATOM 1573 N N . GLU A 1 205 ? -11.966 42.996 17.178 1.00 23.61 205 GLU A N 1
ATOM 1574 C CA . GLU A 1 205 ? -12.934 43.924 17.793 1.00 23.61 205 GLU A CA 1
ATOM 1575 C C . GLU A 1 205 ? -14.402 43.445 17.654 1.00 23.61 205 GLU A C 1
ATOM 1577 O O . GLU A 1 205 ? -14.904 43.149 16.575 1.00 23.61 205 GLU A O 1
ATOM 1582 N N . GLU A 1 206 ? -15.026 43.323 18.828 1.00 23.61 206 GLU A N 1
ATOM 1583 C CA . GLU A 1 206 ? -16.430 43.449 19.258 1.00 23.61 206 GLU A CA 1
ATOM 1584 C C . GLU A 1 206 ? -17.646 43.557 18.288 1.00 23.61 206 GLU A C 1
ATOM 1586 O O . GLU A 1 206 ? -17.730 44.439 17.441 1.00 23.61 206 GLU A O 1
ATOM 1591 N N . ARG A 1 207 ? -18.698 42.794 18.678 1.00 23.55 207 ARG A N 1
ATOM 1592 C CA . ARG A 1 207 ? -20.112 43.182 18.987 1.00 23.55 207 ARG A CA 1
ATOM 1593 C C . ARG A 1 207 ? -21.297 42.655 18.138 1.00 23.55 207 ARG A C 1
ATOM 1595 O O . ARG A 1 207 ? -21.507 43.037 16.999 1.00 23.55 207 ARG A O 1
ATOM 1602 N N . ASP A 1 208 ? -22.148 41.917 18.873 1.00 20.94 208 ASP A N 1
ATOM 1603 C CA . ASP A 1 208 ? -23.622 41.979 19.021 1.00 20.94 208 ASP A CA 1
ATOM 1604 C C . ASP A 1 208 ? -24.621 41.543 17.907 1.00 20.94 208 ASP A C 1
ATOM 1606 O O . ASP A 1 208 ? -24.885 42.262 16.952 1.00 20.94 208 ASP A O 1
ATOM 1610 N N . LYS A 1 209 ? -25.353 40.458 18.253 1.00 23.53 209 LYS A N 1
ATOM 1611 C CA . LYS A 1 209 ? -26.831 40.332 18.411 1.00 23.53 209 LYS A CA 1
ATOM 1612 C C . LYS A 1 209 ? -27.768 39.825 17.280 1.00 23.53 209 LYS A C 1
ATOM 1614 O O . LYS A 1 209 ? -27.969 40.479 16.269 1.00 23.53 209 LYS A O 1
ATOM 1619 N N . VAL A 1 210 ? -28.500 38.764 17.684 1.00 22.69 210 VAL A N 1
ATOM 1620 C CA . VAL A 1 210 ? -29.944 38.434 17.502 1.00 22.69 210 VAL A CA 1
ATOM 1621 C C . VAL A 1 210 ? -30.387 37.613 16.271 1.00 22.69 210 VAL A C 1
ATOM 1623 O O . VAL A 1 210 ? -30.556 38.124 15.175 1.00 22.69 210 VAL A O 1
ATOM 1626 N N . GLU A 1 211 ? -30.556 36.310 16.536 1.00 21.69 211 GLU A N 1
ATOM 1627 C CA . GLU A 1 211 ? -31.766 35.454 16.447 1.00 21.69 211 GLU A CA 1
ATOM 1628 C C . GLU A 1 211 ? -32.767 35.503 15.260 1.00 21.69 211 GLU A C 1
ATOM 1630 O O . GLU A 1 211 ? -33.319 36.540 14.914 1.00 21.69 211 GLU A O 1
ATOM 1635 N N . GLU A 1 212 ? -33.099 34.274 14.820 1.00 22.48 212 GLU A N 1
ATOM 1636 C CA . GLU A 1 212 ? -34.380 33.761 14.281 1.00 22.48 212 GLU A CA 1
ATOM 1637 C C . GLU A 1 212 ? -34.727 33.932 12.778 1.00 22.48 212 GLU A C 1
ATOM 1639 O O . GLU A 1 212 ? -34.966 35.028 12.285 1.00 22.48 212 GLU A O 1
ATOM 1644 N N . ILE A 1 213 ? -34.858 32.806 12.049 1.00 23.30 213 ILE A N 1
ATOM 1645 C CA . ILE A 1 213 ? -36.134 32.257 11.516 1.00 23.30 213 ILE A CA 1
ATOM 1646 C C . ILE A 1 213 ? -35.878 31.095 10.526 1.00 23.30 213 ILE A C 1
ATOM 1648 O O . ILE A 1 213 ? -34.923 31.066 9.754 1.00 23.30 213 ILE A O 1
ATOM 1652 N N . LEU A 1 214 ? -36.782 30.124 10.632 1.00 23.94 214 LEU A N 1
ATOM 1653 C CA . LEU A 1 214 ? -36.943 28.832 9.971 1.00 23.94 214 LEU A CA 1
ATOM 1654 C C . LEU A 1 214 ? -37.316 28.903 8.466 1.00 23.94 214 LEU A C 1
ATOM 1656 O O . LEU A 1 214 ? -38.111 29.744 8.062 1.00 23.94 214 LEU A O 1
ATOM 1660 N N . ASP A 1 215 ? -36.830 27.896 7.732 1.00 21.89 215 ASP A N 1
ATOM 1661 C CA . ASP A 1 215 ? -37.336 27.243 6.506 1.00 21.89 215 ASP A CA 1
ATOM 1662 C C . ASP A 1 215 ? -37.512 27.953 5.146 1.00 21.89 215 ASP A C 1
ATOM 1664 O O . ASP A 1 215 ? -38.017 29.061 5.007 1.00 21.89 215 ASP A O 1
ATOM 1668 N N . ASN A 1 216 ? -37.233 27.114 4.134 1.00 21.73 216 ASN A N 1
ATOM 1669 C CA . ASN A 1 216 ? -37.439 27.206 2.683 1.00 21.73 216 ASN A CA 1
ATOM 1670 C C . ASN A 1 216 ? -36.426 28.044 1.885 1.00 21.73 216 ASN A C 1
ATOM 1672 O O . ASN A 1 216 ? -36.472 29.265 1.888 1.00 21.73 216 ASN A O 1
ATOM 1676 N N . ASP A 1 217 ? -35.592 27.391 1.067 1.00 22.91 217 ASP A N 1
ATOM 1677 C CA . ASP A 1 217 ? -35.969 27.156 -0.334 1.00 22.91 217 ASP A CA 1
ATOM 1678 C C . ASP A 1 217 ? -34.981 26.214 -1.051 1.00 22.91 217 ASP A C 1
ATOM 1680 O O . ASP A 1 217 ? -33.787 26.135 -0.755 1.00 22.91 217 ASP A O 1
ATOM 1684 N N . LEU A 1 218 ? -35.524 25.471 -2.009 1.00 27.58 218 LEU A N 1
ATOM 1685 C CA . LEU A 1 218 ? -34.831 24.560 -2.901 1.00 27.58 218 LEU A CA 1
ATOM 1686 C C . LEU A 1 218 ? -33.809 25.270 -3.799 1.00 27.58 218 LEU A C 1
ATOM 1688 O O . LEU A 1 218 ? -34.063 26.337 -4.342 1.00 27.58 218 LEU A O 1
ATOM 1692 N N . ARG A 1 219 ? -32.741 24.519 -4.109 1.00 29.12 219 ARG A N 1
ATOM 1693 C CA . ARG A 1 219 ? -31.907 24.620 -5.321 1.00 29.12 219 ARG A CA 1
ATOM 1694 C C . ARG A 1 219 ? -31.373 26.019 -5.646 1.00 29.12 219 ARG A C 1
ATOM 1696 O O . ARG A 1 219 ? -32.030 26.797 -6.330 1.00 29.12 219 ARG A O 1
ATOM 1703 N N . LYS A 1 220 ? -30.070 26.192 -5.418 1.00 23.56 220 LYS A N 1
ATOM 1704 C CA . LYS A 1 220 ? -29.138 26.642 -6.466 1.00 23.56 220 LYS A CA 1
ATOM 1705 C C . LYS A 1 220 ? -27.688 26.431 -6.040 1.00 23.56 220 LYS A C 1
ATOM 1707 O O . LYS A 1 220 ? -27.276 26.874 -4.978 1.00 23.56 220 LYS A O 1
ATOM 1712 N N . ASP A 1 221 ? -26.984 25.697 -6.895 1.00 29.28 221 ASP A N 1
ATOM 1713 C CA . ASP A 1 221 ? -25.570 25.825 -7.243 1.00 29.28 221 ASP A CA 1
ATOM 1714 C C . ASP A 1 221 ? -24.628 26.371 -6.163 1.00 29.28 221 ASP A C 1
ATOM 1716 O O . ASP A 1 221 ? -24.410 27.575 -6.047 1.00 29.28 221 ASP A O 1
ATOM 1720 N N . VAL A 1 222 ? -23.959 25.453 -5.462 1.00 24.94 222 VAL A N 1
ATOM 1721 C CA . VAL A 1 222 ? -22.672 25.744 -4.830 1.00 24.94 222 VAL A CA 1
ATOM 1722 C C . VAL A 1 222 ? -21.676 24.699 -5.307 1.00 24.94 222 VAL A C 1
ATOM 1724 O O . VAL A 1 222 ? -21.764 23.515 -4.984 1.00 24.94 222 VAL A O 1
ATOM 1727 N N . ASN A 1 223 ? -20.740 25.175 -6.124 1.00 26.05 223 ASN A N 1
ATOM 1728 C CA . ASN A 1 223 ? -19.528 24.483 -6.525 1.00 26.05 223 ASN A CA 1
ATOM 1729 C C . ASN A 1 223 ? -18.764 24.030 -5.274 1.00 26.05 223 ASN A C 1
ATOM 1731 O O . ASN A 1 223 ? -18.003 24.799 -4.689 1.00 26.05 223 ASN A O 1
ATOM 1735 N N . HIS A 1 224 ? -18.947 22.775 -4.871 1.00 23.59 224 HIS A N 1
ATOM 1736 C CA . HIS A 1 224 ? -18.018 22.119 -3.966 1.00 23.59 224 HIS A CA 1
ATOM 1737 C C . HIS A 1 224 ? -16.825 21.638 -4.785 1.00 23.59 224 HIS A C 1
ATOM 1739 O O . HIS A 1 224 ? -16.888 20.631 -5.487 1.00 23.59 224 HIS A O 1
ATOM 1745 N N . ILE A 1 225 ? -15.739 22.403 -4.697 1.00 22.97 225 ILE A N 1
ATOM 1746 C CA . ILE A 1 225 ? -14.397 21.970 -5.070 1.00 22.97 225 ILE A CA 1
ATOM 1747 C C . ILE A 1 225 ? -14.065 20.782 -4.162 1.00 22.97 225 ILE A C 1
ATOM 1749 O O . ILE A 1 225 ? -13.744 20.941 -2.986 1.00 22.97 225 ILE A O 1
ATOM 1753 N N . SER A 1 226 ? -14.248 19.575 -4.687 1.00 23.72 226 SER A N 1
ATOM 1754 C CA . SER A 1 226 ? -13.836 18.338 -4.042 1.00 23.72 226 SER A CA 1
ATOM 1755 C C . SER A 1 226 ? -12.358 18.105 -4.333 1.00 23.72 226 SER A C 1
ATOM 1757 O O . SER A 1 226 ? -11.999 17.749 -5.454 1.00 23.72 226 SER A O 1
ATOM 1759 N N . HIS A 1 227 ? -11.524 18.282 -3.311 1.00 24.52 227 HIS A N 1
ATOM 1760 C CA . HIS A 1 227 ? -10.190 17.693 -3.242 1.00 24.52 227 HIS A CA 1
ATOM 1761 C C . HIS A 1 227 ? -10.291 16.181 -3.517 1.00 24.52 227 HIS A C 1
ATOM 1763 O O . HIS A 1 227 ? -11.038 15.500 -2.804 1.00 24.52 227 HIS A O 1
ATOM 1769 N N . PRO A 1 228 ? -9.585 15.606 -4.505 1.00 28.41 228 PRO A N 1
ATOM 1770 C CA . PRO A 1 228 ? -9.533 14.165 -4.659 1.00 28.41 228 PRO A CA 1
ATOM 1771 C C . PRO A 1 228 ? -8.418 13.643 -3.754 1.00 28.41 228 PRO A C 1
ATOM 1773 O O . PRO A 1 228 ? -7.298 13.437 -4.203 1.00 28.41 228 PRO A O 1
ATOM 1776 N N . SER A 1 229 ? -8.698 13.454 -2.463 1.00 30.69 229 SER A N 1
ATOM 1777 C CA . SER A 1 229 ? -7.927 12.543 -1.610 1.00 30.69 229 SER A CA 1
ATOM 1778 C C . SER A 1 229 ? -8.298 11.089 -1.947 1.00 30.69 229 SER A C 1
ATOM 1780 O O . SER A 1 229 ? -9.302 10.831 -2.613 1.00 30.69 229 SER A O 1
ATOM 1782 N N . GLY A 1 230 ? -7.445 10.133 -1.569 1.00 37.59 230 GLY A N 1
ATOM 1783 C CA . GLY A 1 230 ? -7.647 8.702 -1.814 1.00 37.59 230 GLY A CA 1
ATOM 1784 C C . GLY A 1 230 ? -8.999 8.161 -1.323 1.00 37.59 230 GLY A C 1
ATOM 1785 O O . GLY A 1 230 ? -9.788 8.870 -0.714 1.00 37.59 230 GLY A O 1
ATOM 1786 N N . LEU A 1 231 ? -9.266 6.888 -1.638 1.00 43.66 231 LEU A N 1
ATOM 1787 C CA . LEU A 1 231 ? -10.474 6.111 -1.312 1.00 43.66 231 LEU A CA 1
ATOM 1788 C C . LEU A 1 231 ? -11.299 6.692 -0.141 1.00 43.66 231 LEU A C 1
ATOM 1790 O O . LEU A 1 231 ? -11.067 6.368 1.022 1.00 43.66 231 LEU A O 1
ATOM 1794 N N . SER A 1 232 ? -12.282 7.544 -0.451 1.00 44.66 232 SER A N 1
ATOM 1795 C CA . SER A 1 232 ? -13.136 8.118 0.587 1.00 44.66 232 SER A CA 1
ATOM 1796 C C . SER A 1 232 ? -13.884 6.991 1.285 1.00 44.66 232 SER A C 1
ATOM 1798 O O . SER A 1 232 ? -14.458 6.111 0.634 1.00 44.66 232 SER A O 1
ATOM 1800 N N . CYS A 1 233 ? -13.931 7.053 2.612 1.00 37.88 233 CYS A N 1
ATOM 1801 C CA . CYS A 1 233 ? -14.733 6.184 3.469 1.00 37.88 233 CYS A CA 1
ATOM 1802 C C . CYS A 1 233 ? -16.186 6.010 2.973 1.00 37.88 233 CYS A C 1
ATOM 1804 O O . CYS A 1 233 ? -16.792 4.961 3.173 1.00 37.88 233 CYS A O 1
ATOM 1806 N N . GLN A 1 234 ? -16.726 7.006 2.263 1.00 43.91 234 GLN A N 1
ATOM 1807 C CA . GLN A 1 234 ? -18.071 6.981 1.682 1.00 43.91 234 GLN A CA 1
ATOM 1808 C C . GLN A 1 234 ? -18.219 5.979 0.521 1.00 43.91 234 GLN A C 1
ATOM 1810 O O . GLN A 1 234 ? -19.303 5.440 0.310 1.00 43.91 234 GLN A O 1
ATOM 1815 N N . SER A 1 235 ? -17.143 5.697 -0.221 1.00 55.12 235 SER A N 1
ATOM 1816 C CA . SER A 1 235 ? -17.167 4.762 -1.355 1.00 55.12 235 SER A CA 1
ATOM 1817 C C . SER A 1 235 ? -17.352 3.307 -0.903 1.00 55.12 235 SER A C 1
ATOM 1819 O O . SER A 1 235 ? -18.127 2.566 -1.512 1.00 55.12 235 SER A O 1
ATOM 1821 N N . LEU A 1 236 ? -16.720 2.917 0.213 1.00 57.84 236 LEU A N 1
ATOM 1822 C CA . LEU A 1 236 ? -16.828 1.573 0.792 1.00 57.84 236 LEU A CA 1
ATOM 1823 C C . LEU A 1 236 ? -18.157 1.325 1.515 1.00 57.84 236 LEU A C 1
ATOM 1825 O O . LEU A 1 236 ? -18.642 0.196 1.507 1.00 57.84 236 LEU A O 1
ATOM 1829 N N . ASP A 1 237 ? -18.756 2.366 2.097 1.00 52.09 237 ASP A N 1
ATOM 1830 C CA . ASP A 1 237 ? -20.034 2.290 2.823 1.00 52.09 237 ASP A CA 1
ATOM 1831 C C . ASP A 1 237 ? -21.204 1.798 1.944 1.00 52.09 237 ASP A C 1
ATOM 1833 O O . ASP A 1 237 ? -22.197 1.284 2.457 1.00 52.09 237 ASP A O 1
ATOM 1837 N N . SER A 1 238 ? -21.102 1.947 0.618 1.00 55.44 238 SER A N 1
ATOM 1838 C CA . SER A 1 238 ? -22.177 1.647 -0.342 1.00 55.44 238 SER A CA 1
ATOM 1839 C C . SER A 1 238 ? -22.164 0.216 -0.910 1.00 55.44 238 SER A C 1
ATOM 1841 O O . SER A 1 238 ? -23.019 -0.155 -1.723 1.00 55.44 238 SER A O 1
ATOM 1843 N N . LEU A 1 239 ? -21.189 -0.606 -0.513 1.00 59.72 239 LEU A N 1
ATOM 1844 C CA . LEU A 1 239 ? -20.860 -1.843 -1.212 1.00 59.72 239 LEU A CA 1
ATOM 1845 C C . LEU A 1 239 ? -21.777 -3.018 -0.806 1.00 59.72 239 LEU A C 1
ATOM 1847 O O . LEU A 1 239 ? -21.701 -3.542 0.302 1.00 59.72 239 LEU A O 1
ATOM 1851 N N . LYS A 1 240 ? -22.648 -3.470 -1.722 1.00 58.97 240 LYS A N 1
ATOM 1852 C CA . LYS A 1 240 ? -23.557 -4.620 -1.507 1.00 58.97 240 LYS A CA 1
ATOM 1853 C C . LYS A 1 240 ? -22.801 -5.964 -1.502 1.00 58.97 240 LYS A C 1
ATOM 1855 O O . LYS A 1 240 ? -21.817 -6.119 -2.222 1.00 58.97 240 LYS A O 1
ATOM 1860 N N . ASP A 1 241 ? -23.321 -6.983 -0.801 1.00 55.25 241 ASP A N 1
ATOM 1861 C CA . ASP A 1 241 ? -22.704 -8.330 -0.651 1.00 55.25 241 ASP A CA 1
ATOM 1862 C C . ASP A 1 241 ? -22.315 -9.007 -1.990 1.00 55.25 241 ASP A C 1
ATOM 1864 O O . ASP A 1 241 ? -21.302 -9.704 -2.089 1.00 55.25 241 ASP A O 1
ATOM 1868 N N . GLY A 1 242 ? -23.074 -8.760 -3.065 1.00 51.78 242 GLY A N 1
ATOM 1869 C CA . GLY A 1 242 ? -22.746 -9.251 -4.411 1.00 51.78 242 GLY A CA 1
ATOM 1870 C C . GLY A 1 242 ? -21.516 -8.579 -5.042 1.00 51.78 242 GLY A C 1
ATOM 1871 O O . GLY A 1 242 ? -20.735 -9.246 -5.719 1.00 51.78 242 GLY A O 1
ATOM 1872 N N . ALA A 1 243 ? -21.303 -7.287 -4.774 1.00 57.38 243 ALA A N 1
ATOM 1873 C CA . ALA A 1 243 ? -20.149 -6.532 -5.261 1.00 57.38 243 ALA A CA 1
ATOM 1874 C C . ALA A 1 243 ? -18.870 -6.911 -4.497 1.00 57.38 243 ALA A C 1
ATOM 1876 O O . ALA A 1 243 ? -17.822 -7.086 -5.111 1.00 57.38 243 ALA A O 1
ATOM 1877 N N . ILE A 1 244 ? -18.962 -7.157 -3.183 1.00 57.59 244 ILE A N 1
ATOM 1878 C CA . ILE A 1 244 ? -17.827 -7.590 -2.343 1.00 57.59 244 ILE A CA 1
ATOM 1879 C C . ILE A 1 244 ? -17.210 -8.898 -2.872 1.00 57.59 244 ILE A C 1
ATOM 1881 O O . ILE A 1 244 ? -15.993 -9.004 -3.020 1.00 57.59 244 ILE A O 1
ATOM 1885 N N . LYS A 1 245 ? -18.036 -9.888 -3.241 1.00 58.12 245 LYS A N 1
ATOM 1886 C CA . LYS A 1 245 ? -17.550 -11.162 -3.811 1.00 58.12 245 LYS A CA 1
ATOM 1887 C C . LYS A 1 245 ? -16.876 -11.002 -5.176 1.00 58.12 245 LYS A C 1
ATOM 1889 O O . LYS A 1 245 ? -15.981 -11.783 -5.490 1.00 58.12 245 LYS A O 1
ATOM 1894 N N . SER A 1 246 ? -17.294 -10.009 -5.962 1.00 59.12 246 SER A N 1
ATOM 1895 C CA . SER A 1 246 ? -16.660 -9.649 -7.236 1.00 59.12 246 SER A CA 1
ATOM 1896 C C . SER A 1 246 ? -15.315 -8.939 -7.042 1.00 59.12 246 SER A C 1
ATOM 1898 O O . SER A 1 246 ? -14.477 -8.981 -7.939 1.00 59.12 246 SER A O 1
ATOM 1900 N N . LEU A 1 247 ? -15.101 -8.294 -5.891 1.00 60.91 247 LEU A N 1
ATOM 1901 C CA . LEU A 1 247 ? -13.899 -7.514 -5.584 1.00 60.91 247 LEU A CA 1
ATOM 1902 C C . LEU A 1 247 ? -12.763 -8.359 -4.993 1.00 60.91 247 LEU A C 1
ATOM 1904 O O . LEU A 1 247 ? -11.589 -8.061 -5.204 1.00 60.91 247 LEU A O 1
ATOM 1908 N N . CYS A 1 248 ? -13.082 -9.448 -4.292 1.00 64.25 248 CYS A N 1
ATOM 1909 C CA . CYS A 1 248 ? -12.086 -10.315 -3.660 1.00 64.25 248 CYS A CA 1
ATOM 1910 C C . CYS A 1 248 ? -11.419 -11.282 -4.658 1.00 64.25 248 CYS A C 1
ATOM 1912 O O . CYS A 1 248 ? -11.562 -12.506 -4.556 1.00 64.25 248 CYS A O 1
ATOM 1914 N N . SER A 1 249 ? -10.646 -10.745 -5.610 1.00 72.62 249 SER A N 1
ATOM 1915 C CA . SER A 1 249 ? -9.735 -11.565 -6.426 1.00 72.62 249 SER A CA 1
ATOM 1916 C C . SER A 1 249 ? -8.628 -12.203 -5.574 1.00 72.62 249 SER A C 1
ATOM 1918 O O . SER A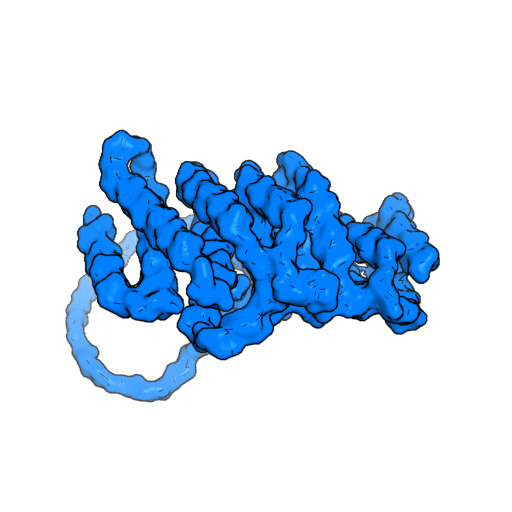 1 249 ? -8.109 -13.253 -5.937 1.00 72.62 249 SER A O 1
ATOM 1920 N N . LEU A 1 250 ? -8.320 -11.604 -4.418 1.00 84.12 250 LEU A N 1
ATOM 1921 C CA . LEU A 1 250 ? -7.408 -12.091 -3.382 1.00 84.12 250 LEU A CA 1
ATOM 1922 C C . LEU A 1 250 ? -8.177 -12.391 -2.090 1.00 84.12 250 LEU A C 1
ATOM 1924 O O . LEU A 1 250 ? -9.314 -11.960 -1.901 1.00 84.12 250 LEU A O 1
ATOM 1928 N N . ARG A 1 251 ? -7.564 -13.148 -1.182 1.00 87.19 251 ARG A N 1
ATOM 1929 C CA . ARG A 1 251 ? -8.118 -13.458 0.142 1.00 87.19 251 ARG A CA 1
ATOM 1930 C C . ARG A 1 251 ? -7.078 -13.182 1.218 1.00 87.19 251 ARG A C 1
ATOM 1932 O O . ARG A 1 251 ? -5.919 -13.514 1.034 1.00 87.19 251 ARG A O 1
ATOM 1939 N N . LEU A 1 252 ? -7.500 -12.696 2.380 1.00 89.75 252 LEU A N 1
ATOM 1940 C CA . LEU A 1 252 ? -6.637 -12.655 3.565 1.00 89.75 252 LEU A CA 1
ATOM 1941 C C . LEU A 1 252 ? -6.819 -13.938 4.379 1.00 89.75 252 LEU A C 1
ATOM 1943 O O . LEU A 1 252 ? -7.954 -14.384 4.588 1.00 89.75 252 LEU A O 1
ATOM 1947 N N . SER A 1 253 ? -5.730 -14.589 4.789 1.00 90.94 253 SER A N 1
ATOM 1948 C CA . SER A 1 253 ? -5.809 -15.720 5.728 1.00 90.94 253 SER A CA 1
ATOM 1949 C C . SER A 1 253 ? -6.157 -15.225 7.136 1.00 90.94 253 SER A C 1
ATOM 1951 O O . SER A 1 253 ? -5.931 -14.063 7.458 1.00 90.94 253 SER A O 1
ATOM 1953 N N . SER A 1 254 ? -6.692 -16.091 8.003 1.00 89.94 254 SER A N 1
ATOM 1954 C CA . SER A 1 254 ? -6.972 -15.705 9.397 1.00 89.94 254 SER A CA 1
ATOM 1955 C C . SER A 1 254 ? -5.700 -15.281 10.140 1.00 89.94 254 SER A C 1
ATOM 1957 O O . SER A 1 254 ? -5.746 -14.371 10.959 1.00 89.94 254 SER A O 1
ATOM 1959 N N . HIS A 1 255 ? -4.554 -15.885 9.804 1.00 92.75 255 HIS A N 1
ATOM 1960 C CA . HIS A 1 255 ? -3.256 -15.482 10.340 1.00 92.75 255 HIS A CA 1
ATOM 1961 C C . HIS A 1 255 ? -2.873 -14.058 9.905 1.00 92.75 255 HIS A C 1
ATOM 1963 O O . HIS A 1 255 ? -2.539 -13.235 10.754 1.00 92.75 255 HIS A O 1
ATOM 1969 N N . GLN A 1 256 ? -3.001 -13.739 8.611 1.00 94.69 256 GLN A N 1
ATOM 1970 C CA . GLN A 1 256 ? -2.737 -12.393 8.087 1.00 94.69 256 GLN A CA 1
ATOM 1971 C C . GLN A 1 256 ? -3.674 -11.351 8.707 1.00 94.69 256 GLN A C 1
ATOM 1973 O O . GLN A 1 256 ? -3.220 -10.291 9.125 1.00 94.69 256 GLN A O 1
ATOM 1978 N N . VAL A 1 257 ? -4.967 -11.663 8.840 1.00 94.44 257 VAL A N 1
ATOM 1979 C CA . VAL A 1 257 ? -5.921 -10.771 9.517 1.00 94.44 257 VAL A CA 1
ATOM 1980 C C . VAL A 1 257 ? -5.486 -10.506 10.959 1.00 94.44 257 VAL A C 1
ATOM 1982 O O . VAL A 1 257 ? -5.407 -9.352 11.365 1.00 94.44 257 VAL A O 1
ATOM 1985 N N . ASN A 1 258 ? -5.132 -11.545 11.718 1.00 94.00 258 ASN A N 1
ATOM 1986 C CA . ASN A 1 258 ? -4.696 -11.388 13.104 1.00 94.00 258 ASN A CA 1
ATOM 1987 C C . ASN A 1 258 ? -3.427 -10.524 13.230 1.00 94.00 258 ASN A C 1
ATOM 1989 O O . ASN A 1 258 ? -3.368 -9.630 14.076 1.00 94.00 258 ASN A O 1
ATOM 1993 N N . MET A 1 259 ? -2.429 -10.763 12.373 1.00 95.88 259 MET A N 1
ATOM 1994 C CA . MET A 1 259 ? -1.192 -9.974 12.337 1.00 95.88 259 MET A CA 1
ATOM 1995 C C . MET A 1 259 ? -1.470 -8.502 12.016 1.00 95.88 259 MET A C 1
ATOM 1997 O O . MET A 1 259 ? -0.931 -7.613 12.673 1.00 95.88 259 MET A O 1
ATOM 2001 N N . LEU A 1 260 ? -2.354 -8.240 11.052 1.00 97.00 260 LEU A N 1
ATOM 2002 C CA . LEU A 1 260 ? -2.709 -6.887 10.642 1.00 97.00 260 LEU A CA 1
ATOM 2003 C C . LEU A 1 260 ? -3.488 -6.137 11.725 1.00 97.00 260 LEU A C 1
ATOM 2005 O O . LEU A 1 260 ? -3.155 -4.997 12.026 1.00 97.00 260 LEU A O 1
ATOM 2009 N N . LEU A 1 261 ? -4.480 -6.773 12.356 1.00 96.38 261 LEU A N 1
ATOM 2010 C CA . LEU A 1 261 ? -5.243 -6.160 13.450 1.00 96.38 261 LEU A CA 1
ATOM 2011 C C . LEU A 1 261 ? -4.356 -5.865 14.668 1.00 96.38 261 LEU A C 1
ATOM 2013 O O . LEU A 1 261 ? -4.478 -4.801 15.272 1.00 96.38 261 LEU A O 1
ATOM 2017 N N . THR A 1 262 ? -3.425 -6.767 14.993 1.00 96.62 262 THR A N 1
ATOM 2018 C CA . THR A 1 262 ? -2.437 -6.545 16.062 1.00 96.62 262 THR A CA 1
ATOM 2019 C C . THR A 1 262 ? -1.505 -5.383 15.715 1.00 96.62 262 THR A C 1
ATOM 2021 O O . THR A 1 262 ? -1.250 -4.521 16.553 1.00 96.62 262 THR A O 1
ATOM 2024 N N . SER A 1 263 ? -1.038 -5.317 14.465 1.00 96.88 263 SER A N 1
ATOM 2025 C CA . SER A 1 263 ? -0.206 -4.214 13.979 1.00 96.88 263 SER A CA 1
ATOM 2026 C C . SER A 1 263 ? -0.944 -2.872 14.038 1.00 96.88 263 SER A C 1
ATOM 2028 O O . SER A 1 263 ? -0.404 -1.906 14.571 1.00 96.88 263 SER A O 1
ATOM 2030 N N . LEU A 1 264 ? -2.206 -2.816 13.598 1.00 97.56 264 LEU A N 1
ATOM 2031 C CA . LEU A 1 264 ? -3.043 -1.614 13.686 1.00 97.56 264 LEU A CA 1
ATOM 2032 C C . LEU A 1 264 ? -3.231 -1.138 15.130 1.00 97.56 264 LEU A C 1
ATOM 2034 O O . LEU A 1 264 ? -3.224 0.066 15.373 1.00 97.56 264 LEU A O 1
ATOM 2038 N N . TRP A 1 265 ? -3.370 -2.057 16.091 1.00 97.25 265 TRP A N 1
ATOM 2039 C CA . TRP A 1 265 ? -3.439 -1.689 17.506 1.00 97.25 265 TRP A CA 1
ATOM 2040 C C . TRP A 1 265 ? -2.162 -0.972 17.955 1.00 97.25 265 TRP A C 1
ATOM 2042 O O . TRP A 1 265 ? -2.231 0.139 18.479 1.00 97.25 265 TRP A O 1
ATOM 2052 N N . ILE A 1 266 ? -0.994 -1.566 17.680 1.00 95.69 266 ILE A N 1
ATOM 2053 C CA . ILE A 1 266 ? 0.312 -0.987 18.032 1.00 95.69 266 ILE A CA 1
ATOM 2054 C C . ILE A 1 266 ? 0.464 0.388 17.378 1.00 95.69 266 ILE A C 1
ATOM 2056 O O . ILE A 1 266 ? 0.758 1.371 18.059 1.00 95.69 266 ILE A O 1
ATOM 2060 N N . GLN A 1 267 ? 0.182 0.479 16.078 1.00 95.44 267 GLN A N 1
ATOM 2061 C CA . GLN A 1 267 ? 0.303 1.714 15.312 1.00 95.44 267 GLN A CA 1
ATOM 2062 C C . GLN A 1 267 ? -0.637 2.810 15.808 1.00 95.44 267 GLN A C 1
ATOM 2064 O O . GLN A 1 267 ? -0.180 3.931 16.006 1.00 95.44 267 GLN A O 1
ATOM 2069 N N . ALA A 1 268 ? -1.912 2.515 16.086 1.00 94.69 268 ALA A N 1
ATOM 2070 C CA . ALA A 1 268 ? -2.868 3.493 16.617 1.00 94.69 268 ALA A CA 1
ATOM 2071 C C . ALA A 1 268 ? -2.411 4.075 17.967 1.00 94.69 268 ALA A C 1
ATOM 2073 O O . ALA A 1 268 ? -2.674 5.240 18.270 1.00 94.69 268 ALA A O 1
ATOM 2074 N N . THR A 1 269 ? -1.666 3.281 18.740 1.00 91.88 269 THR A N 1
ATOM 2075 C CA . THR A 1 269 ? -1.029 3.675 20.003 1.00 91.88 269 THR A CA 1
ATOM 2076 C C . THR A 1 269 ? 0.408 4.184 19.846 1.00 91.88 269 THR A C 1
ATOM 2078 O O . THR A 1 269 ? 1.140 4.250 20.833 1.00 91.88 269 THR A O 1
ATOM 2081 N N . SER A 1 270 ? 0.821 4.610 18.649 1.00 90.06 270 SER A N 1
ATOM 2082 C CA . SER A 1 270 ? 2.061 5.370 18.423 1.00 90.06 270 SER A CA 1
ATOM 2083 C C . SER A 1 270 ? 1.876 6.858 18.749 1.00 90.06 270 SER A C 1
ATOM 2085 O O . SER A 1 270 ? 0.752 7.374 18.775 1.00 90.06 270 SER A O 1
ATOM 2087 N N . THR A 1 271 ? 2.950 7.551 19.123 1.00 87.06 271 THR A N 1
ATOM 2088 C CA . THR A 1 271 ? 2.933 8.985 19.471 1.00 87.06 271 THR A CA 1
ATOM 2089 C C . THR A 1 271 ? 2.978 9.890 18.244 1.00 87.06 271 THR A C 1
ATOM 2091 O O . THR A 1 271 ? 2.567 11.040 18.324 1.00 87.06 271 THR A O 1
ATOM 2094 N N . GLU A 1 272 ? 3.419 9.366 17.105 1.00 86.06 272 GLU A N 1
ATOM 2095 C CA . GLU A 1 272 ? 3.700 10.133 15.886 1.00 86.06 272 GLU A CA 1
ATOM 2096 C C . GLU A 1 272 ? 2.579 10.009 14.844 1.00 86.06 272 GLU A C 1
ATOM 2098 O O . GLU A 1 272 ? 2.830 9.994 13.641 1.00 86.06 272 GLU A O 1
ATOM 2103 N N . ASN A 1 273 ? 1.333 9.820 15.281 1.00 92.25 273 ASN A N 1
ATOM 2104 C CA . ASN A 1 273 ? 0.206 9.699 14.360 1.00 92.25 273 ASN A CA 1
ATOM 2105 C C . ASN A 1 273 ? -0.367 11.069 14.013 1.00 92.25 273 ASN A C 1
ATOM 2107 O O . ASN A 1 273 ? -0.828 11.808 14.883 1.00 92.25 273 ASN A O 1
ATOM 2111 N N . THR A 1 274 ? -0.409 11.353 12.719 1.00 92.12 274 THR A N 1
ATOM 2112 C CA . THR A 1 274 ? -1.156 12.470 12.143 1.00 92.12 274 THR A CA 1
ATOM 2113 C C . THR A 1 274 ? -2.580 12.024 11.770 1.00 92.12 274 THR A C 1
ATOM 2115 O O . THR A 1 274 ? -2.859 10.819 11.733 1.00 92.12 274 THR A O 1
ATOM 2118 N N . PRO A 1 275 ? -3.504 12.951 11.455 1.00 92.69 275 PRO A N 1
ATOM 2119 C CA . PRO A 1 275 ? -4.825 12.591 10.934 1.00 92.69 275 PRO A CA 1
ATOM 2120 C C . PRO A 1 275 ? -4.767 11.662 9.709 1.00 92.69 275 PRO A C 1
ATOM 2122 O O . PRO A 1 275 ? -5.532 10.701 9.643 1.00 92.69 275 PRO A O 1
ATOM 2125 N N . ALA A 1 276 ? -3.801 11.872 8.806 1.00 91.88 276 ALA A N 1
ATOM 2126 C CA . ALA A 1 276 ? -3.602 11.028 7.626 1.00 91.88 276 ALA A CA 1
ATOM 2127 C C . ALA A 1 276 ? -3.237 9.577 7.991 1.00 91.88 276 ALA A C 1
ATOM 2129 O O . ALA A 1 276 ? -3.679 8.640 7.330 1.00 91.88 276 ALA A O 1
ATOM 2130 N N . ASN A 1 277 ? -2.491 9.359 9.084 1.00 95.06 277 ASN A N 1
ATOM 2131 C CA . ASN A 1 277 ? -2.202 8.006 9.571 1.00 95.06 277 ASN A CA 1
ATOM 2132 C C . ASN A 1 277 ? -3.480 7.288 10.018 1.00 95.06 277 ASN A C 1
ATOM 2134 O O . ASN A 1 277 ? -3.672 6.120 9.686 1.00 95.06 277 ASN A O 1
ATOM 2138 N N . PHE A 1 278 ? -4.364 7.974 10.750 1.00 95.62 278 PHE A N 1
ATOM 2139 C CA . PHE A 1 278 ? -5.639 7.391 11.177 1.00 95.62 278 PHE A CA 1
ATOM 2140 C C . PHE A 1 278 ? -6.561 7.089 9.996 1.00 95.62 278 PHE A C 1
ATOM 2142 O O . PHE A 1 278 ? -7.215 6.046 9.997 1.00 95.62 278 PHE A O 1
ATOM 2149 N N . GLU A 1 279 ? -6.585 7.940 8.973 1.00 93.12 279 GLU A N 1
ATOM 2150 C CA . GLU A 1 279 ? -7.328 7.681 7.736 1.00 93.12 279 GLU A CA 1
ATOM 2151 C C . GLU A 1 279 ? -6.788 6.444 7.000 1.00 93.12 279 GLU A C 1
ATOM 2153 O O . GLU A 1 279 ? -7.547 5.530 6.673 1.00 93.12 279 GLU A O 1
ATOM 2158 N N . ALA A 1 280 ? -5.470 6.336 6.835 1.00 94.00 280 ALA A N 1
ATOM 2159 C CA . ALA A 1 280 ? -4.853 5.197 6.157 1.00 94.00 280 ALA A CA 1
ATOM 2160 C C . ALA A 1 280 ? -5.057 3.868 6.923 1.00 94.00 280 ALA A C 1
ATOM 2162 O O . ALA A 1 280 ? -5.401 2.833 6.335 1.00 94.00 280 ALA A O 1
ATOM 2163 N N . MET A 1 281 ? -4.934 3.903 8.257 1.00 96.88 281 MET A N 1
ATOM 2164 C CA . MET A 1 281 ? -5.270 2.777 9.139 1.00 96.88 281 MET A CA 1
ATOM 2165 C C . MET A 1 281 ? -6.753 2.399 9.038 1.00 96.88 281 MET A C 1
ATOM 2167 O O . MET A 1 281 ? -7.087 1.214 9.020 1.00 96.88 281 MET A O 1
ATOM 2171 N N . THR A 1 282 ? -7.640 3.391 8.928 1.00 95.06 282 THR A N 1
ATOM 2172 C CA . THR A 1 282 ? -9.083 3.188 8.749 1.00 95.06 282 THR A CA 1
ATOM 2173 C C . THR A 1 282 ? -9.373 2.441 7.453 1.00 95.06 282 THR A C 1
ATOM 2175 O O . THR A 1 282 ? -10.072 1.430 7.466 1.00 95.06 282 THR A O 1
ATOM 2178 N N . ILE A 1 283 ? -8.793 2.881 6.334 1.00 91.12 283 ILE A N 1
ATOM 2179 C CA . ILE A 1 283 ? -8.967 2.228 5.031 1.00 91.12 283 ILE A CA 1
ATOM 2180 C C . ILE A 1 283 ? -8.455 0.781 5.080 1.00 91.12 283 ILE A C 1
ATOM 2182 O O . ILE A 1 283 ? -9.115 -0.139 4.587 1.00 91.12 283 ILE A O 1
ATOM 2186 N N . THR A 1 284 ? -7.318 0.556 5.738 1.00 94.69 284 THR A N 1
ATOM 2187 C CA . THR A 1 284 ? -6.742 -0.782 5.926 1.00 94.69 284 THR A CA 1
ATOM 2188 C C . THR A 1 284 ? -7.650 -1.682 6.764 1.00 94.69 284 THR A C 1
ATOM 2190 O O . THR A 1 284 ? -7.906 -2.829 6.384 1.00 94.69 284 THR A O 1
ATOM 2193 N N . PHE A 1 285 ? -8.190 -1.171 7.873 1.00 95.50 285 PHE A N 1
ATOM 2194 C CA . PHE A 1 285 ? -9.163 -1.888 8.698 1.00 95.50 285 PHE A CA 1
ATOM 2195 C C . PHE A 1 285 ? -10.427 -2.227 7.902 1.00 95.50 285 PHE A C 1
ATOM 2197 O O . PHE A 1 285 ? -10.842 -3.385 7.874 1.00 95.50 285 PHE A O 1
ATOM 2204 N N . ASN A 1 286 ? -11.003 -1.246 7.204 1.00 91.38 286 ASN A N 1
ATOM 2205 C CA . ASN A 1 286 ? -12.220 -1.414 6.415 1.00 91.38 286 ASN A CA 1
ATOM 2206 C C . ASN A 1 286 ? -12.026 -2.474 5.321 1.00 91.38 286 ASN A C 1
ATOM 2208 O O . ASN A 1 286 ? -12.851 -3.376 5.168 1.00 91.38 286 ASN A O 1
ATOM 2212 N N . THR A 1 287 ? -10.893 -2.424 4.615 1.00 88.50 287 THR A N 1
ATOM 2213 C CA . THR A 1 287 ? -10.503 -3.432 3.619 1.00 88.50 287 THR A CA 1
ATOM 2214 C C . THR A 1 287 ? -10.398 -4.820 4.256 1.00 88.50 287 THR A C 1
ATOM 2216 O O . THR A 1 287 ? -10.948 -5.793 3.742 1.00 88.50 287 THR A O 1
ATOM 2219 N N . THR A 1 288 ? -9.760 -4.923 5.422 1.00 91.31 288 THR A N 1
ATOM 2220 C CA . THR A 1 288 ? -9.607 -6.189 6.158 1.00 91.31 288 THR A CA 1
ATOM 2221 C C . THR A 1 288 ? -10.950 -6.775 6.586 1.00 91.31 288 THR A C 1
ATOM 2223 O O . THR A 1 288 ? -11.184 -7.979 6.428 1.00 91.31 288 THR A O 1
ATOM 2226 N N . LEU A 1 289 ? -11.855 -5.933 7.088 1.00 89.69 289 LEU A N 1
ATOM 2227 C CA . LEU A 1 289 ? -13.199 -6.327 7.493 1.00 89.69 289 LEU A CA 1
ATOM 2228 C C . LEU A 1 289 ? -14.011 -6.842 6.298 1.00 89.69 289 LEU A C 1
ATOM 2230 O O . LEU A 1 289 ? -14.580 -7.933 6.367 1.00 89.69 289 LEU A O 1
ATOM 2234 N N . LEU A 1 290 ? -14.014 -6.110 5.180 1.00 86.06 290 LEU A N 1
ATOM 2235 C CA . LEU A 1 290 ? -14.720 -6.515 3.959 1.00 86.06 290 LEU A CA 1
ATOM 2236 C C . LEU A 1 290 ? -14.238 -7.878 3.445 1.00 86.06 290 LEU A C 1
ATOM 2238 O O . LEU A 1 290 ? -15.046 -8.758 3.140 1.00 86.06 290 LEU A O 1
ATOM 2242 N N . PHE A 1 291 ? -12.921 -8.093 3.406 1.00 82.81 291 PHE A N 1
ATOM 2243 C CA . PHE A 1 291 ? -12.339 -9.367 2.969 1.00 82.81 291 PHE A CA 1
ATOM 2244 C C . PHE A 1 291 ? -12.584 -10.507 3.968 1.00 82.81 291 PHE A C 1
ATOM 2246 O O . PHE A 1 291 ? -12.605 -11.679 3.574 1.00 82.81 291 PHE A O 1
ATOM 2253 N N . SER A 1 292 ? -12.800 -10.185 5.244 1.00 83.69 292 SER A N 1
ATOM 2254 C CA . SER A 1 292 ? -13.180 -11.159 6.270 1.00 83.69 292 SER A CA 1
ATOM 2255 C C . SER A 1 292 ? -14.638 -11.596 6.124 1.00 83.69 292 SER A C 1
ATOM 2257 O O . SER A 1 292 ? -14.920 -12.786 6.247 1.00 83.69 292 SER A O 1
ATOM 2259 N N . LEU A 1 293 ? -15.543 -10.680 5.772 1.00 77.06 293 LEU A N 1
ATOM 2260 C CA . LEU A 1 293 ? -16.968 -10.970 5.558 1.00 77.06 293 LEU A CA 1
ATOM 2261 C C . LEU A 1 293 ? -17.257 -11.710 4.253 1.00 77.06 293 LEU A C 1
ATOM 2263 O O . LEU A 1 293 ? -18.167 -12.538 4.200 1.00 77.06 293 LEU A O 1
ATOM 2267 N N . ALA A 1 294 ? -16.436 -11.503 3.219 1.00 66.44 294 ALA A N 1
ATOM 2268 C CA . ALA A 1 294 ? -16.507 -12.292 1.988 1.00 66.44 294 ALA A CA 1
ATOM 2269 C C . ALA A 1 294 ? -16.353 -13.809 2.245 1.00 66.44 294 ALA A C 1
ATOM 2271 O O . ALA A 1 294 ? -16.774 -14.639 1.429 1.00 66.44 294 ALA A O 1
ATOM 2272 N N . LYS A 1 295 ? -15.770 -14.193 3.391 1.00 66.88 295 LYS A N 1
ATOM 2273 C CA . LYS A 1 295 ? -15.681 -15.574 3.866 1.00 66.88 295 LYS A CA 1
ATOM 2274 C C . LYS A 1 295 ? -16.788 -15.855 4.884 1.00 66.88 295 LYS A C 1
ATOM 2276 O O . LYS A 1 295 ? -16.646 -15.543 6.061 1.00 66.88 295 LYS A O 1
ATOM 2281 N N . LYS A 1 296 ? -17.830 -16.584 4.459 1.00 57.94 296 LYS A N 1
ATOM 2282 C CA . LYS A 1 296 ? -18.934 -17.060 5.325 1.00 57.94 296 LYS A CA 1
ATOM 2283 C C . LYS A 1 296 ? -18.489 -17.813 6.594 1.00 57.94 296 LYS A C 1
ATOM 2285 O O . LYS A 1 296 ? -19.301 -18.011 7.482 1.00 57.94 296 LYS A O 1
ATOM 2290 N N . SER A 1 297 ? -17.235 -18.261 6.674 1.00 56.00 297 SER A N 1
ATOM 2291 C CA . SER A 1 297 ? -16.700 -19.079 7.766 1.00 56.00 297 SER A CA 1
ATOM 2292 C C . SER A 1 297 ? -15.753 -18.343 8.724 1.00 56.00 297 SER A C 1
ATOM 2294 O O . SER A 1 297 ? -15.159 -18.996 9.576 1.00 56.00 297 SER A O 1
ATOM 2296 N N . ASN A 1 298 ? -15.546 -17.025 8.595 1.00 68.19 298 ASN A N 1
ATOM 2297 C CA . ASN A 1 298 ? -14.529 -16.309 9.381 1.00 68.19 298 ASN A CA 1
ATOM 2298 C C . ASN A 1 298 ? -15.120 -15.420 10.490 1.00 68.19 298 ASN A C 1
ATOM 2300 O O . ASN A 1 298 ? -14.717 -14.269 10.655 1.00 68.19 298 ASN A O 1
ATOM 2304 N N . HIS A 1 299 ? -16.062 -15.961 11.272 1.00 77.75 299 HIS A N 1
ATOM 2305 C CA . HIS A 1 299 ? -16.639 -15.268 12.434 1.00 77.75 299 HIS A CA 1
ATOM 2306 C C . HIS A 1 299 ? -15.568 -14.797 13.428 1.00 77.75 299 HIS A C 1
ATOM 2308 O O . HIS A 1 299 ? -15.713 -13.737 14.025 1.00 77.75 299 HIS A O 1
ATOM 2314 N N . MET A 1 300 ? -14.464 -15.541 13.552 1.00 85.00 300 MET A N 1
ATOM 2315 C CA . MET A 1 300 ? -13.347 -15.166 14.418 1.00 85.00 300 MET A CA 1
ATOM 2316 C C . MET A 1 300 ? -12.700 -13.842 13.993 1.00 85.00 300 MET A C 1
ATOM 2318 O O . MET A 1 300 ? -12.493 -12.977 14.836 1.00 85.00 300 MET A O 1
ATOM 2322 N N . ALA A 1 301 ? -12.434 -13.638 12.698 1.00 86.06 301 ALA A N 1
ATOM 2323 C CA . ALA A 1 301 ? -11.874 -12.374 12.215 1.00 86.06 301 ALA A CA 1
ATOM 2324 C C . ALA A 1 301 ? -12.814 -11.190 12.462 1.00 86.06 301 ALA A C 1
ATOM 2326 O O . ALA A 1 301 ? -12.363 -10.116 12.848 1.00 86.06 301 ALA A O 1
ATOM 2327 N N . LEU A 1 302 ? -14.124 -11.396 12.291 1.00 87.69 302 LEU A N 1
ATOM 2328 C CA . LEU A 1 302 ? -15.116 -10.368 12.594 1.00 87.69 302 LEU A CA 1
ATOM 2329 C C . LEU A 1 302 ? -15.087 -9.984 14.081 1.00 87.69 302 LEU A C 1
ATOM 2331 O O . LEU A 1 302 ? -15.053 -8.802 14.418 1.00 87.69 302 LEU A O 1
ATOM 2335 N N . VAL A 1 303 ? -15.050 -10.983 14.967 1.00 90.69 303 VAL A N 1
ATOM 2336 C CA . VAL A 1 303 ? -14.915 -10.767 16.413 1.00 90.69 303 VAL A CA 1
ATOM 2337 C C . VAL A 1 303 ? -13.629 -10.003 16.727 1.00 90.69 303 VAL A C 1
ATOM 2339 O O . VAL A 1 303 ? -13.677 -9.036 17.482 1.00 90.69 303 VAL A O 1
ATOM 2342 N N . GLN A 1 304 ? -12.503 -10.362 16.105 1.00 92.50 304 GLN A N 1
ATOM 2343 C CA . GLN A 1 304 ? -11.227 -9.665 16.289 1.00 92.50 304 GLN A CA 1
ATOM 2344 C C . GLN A 1 304 ? -11.274 -8.203 15.816 1.00 92.50 304 GLN A C 1
ATOM 2346 O O . GLN A 1 304 ? -10.708 -7.334 16.478 1.00 92.50 304 GLN A O 1
ATOM 2351 N N . CYS A 1 305 ? -11.980 -7.896 14.721 1.00 93.88 305 CYS A N 1
ATOM 2352 C CA . CYS A 1 305 ? -12.195 -6.516 14.272 1.00 93.88 305 CYS A CA 1
ATOM 2353 C C . CYS A 1 305 ? -12.948 -5.686 15.325 1.00 93.88 305 CYS A C 1
ATOM 2355 O O . CYS A 1 305 ? -12.519 -4.579 15.660 1.00 93.88 305 CYS A O 1
ATOM 2357 N N . PHE A 1 306 ? -14.032 -6.226 15.893 1.00 94.62 306 PHE A N 1
ATOM 2358 C CA . PHE A 1 306 ? -14.752 -5.562 16.985 1.00 94.62 306 PHE A CA 1
ATOM 2359 C C . PHE A 1 306 ? -13.892 -5.438 18.245 1.00 94.62 306 PHE A C 1
ATOM 2361 O O . PHE A 1 306 ? -13.865 -4.372 18.856 1.00 94.62 306 PHE A O 1
ATOM 2368 N N . GLN A 1 307 ? -13.160 -6.490 18.622 1.00 95.94 307 GLN A N 1
ATOM 2369 C CA . GLN A 1 307 ? -12.253 -6.476 19.773 1.00 95.94 307 GLN A CA 1
ATOM 2370 C C . GLN A 1 307 ? -11.189 -5.385 19.641 1.00 95.94 307 GLN A C 1
ATOM 2372 O O . GLN A 1 307 ? -10.973 -4.640 20.595 1.00 95.94 307 GLN A O 1
ATOM 2377 N N . LEU A 1 308 ? -10.576 -5.236 18.462 1.00 97.06 308 LEU A N 1
ATOM 2378 C CA . LEU A 1 308 ? -9.638 -4.152 18.179 1.00 97.06 308 LEU A CA 1
ATOM 2379 C C . LEU A 1 308 ? -10.291 -2.790 18.445 1.00 97.06 308 LEU A C 1
ATOM 2381 O O . LEU A 1 308 ? -9.779 -2.008 19.246 1.00 97.06 308 LEU A O 1
ATOM 2385 N N . ALA A 1 309 ? -11.443 -2.530 17.828 1.00 96.69 309 ALA A N 1
ATOM 2386 C CA . ALA A 1 309 ? -12.119 -1.245 17.942 1.00 96.69 309 ALA A CA 1
ATOM 2387 C C . ALA A 1 309 ? -12.565 -0.939 19.387 1.00 96.69 309 ALA A C 1
ATOM 2389 O O . ALA A 1 309 ? -12.317 0.156 19.893 1.00 96.69 309 ALA A O 1
ATOM 2390 N N . PHE A 1 310 ? -13.137 -1.911 20.105 1.00 95.75 310 PHE A N 1
ATOM 2391 C CA . PHE A 1 310 ? -13.485 -1.745 21.520 1.00 95.75 310 PHE A CA 1
ATOM 2392 C C . PHE A 1 310 ? -12.255 -1.559 22.413 1.00 95.75 310 PHE A C 1
ATOM 2394 O O . PHE A 1 310 ? -12.293 -0.726 23.316 1.00 95.75 310 PHE A O 1
ATOM 2401 N N . SER A 1 311 ? -11.158 -2.280 22.161 1.00 96.62 311 SER A N 1
ATOM 2402 C CA . SER A 1 311 ? -9.931 -2.160 22.958 1.00 96.62 311 SER A CA 1
ATOM 2403 C C . SER A 1 311 ? -9.301 -0.771 22.840 1.00 96.62 311 SER A C 1
ATOM 2405 O O . SER A 1 311 ? -8.957 -0.175 23.858 1.00 96.62 311 SER A O 1
ATOM 2407 N N . LEU A 1 312 ? -9.220 -0.213 21.625 1.00 95.31 312 LEU A N 1
ATOM 2408 C CA . LEU A 1 312 ? -8.715 1.141 21.385 1.00 95.31 312 LEU A CA 1
ATOM 2409 C C . LEU A 1 312 ? -9.621 2.193 22.024 1.00 95.31 312 LEU A C 1
ATOM 2411 O O . LEU A 1 312 ? -9.140 3.146 22.638 1.00 95.31 312 LEU A O 1
ATOM 2415 N N . ARG A 1 313 ? -10.939 1.995 21.935 1.00 93.50 313 ARG A N 1
ATOM 2416 C CA . ARG A 1 313 ? -11.905 2.890 22.568 1.00 93.50 313 ARG A CA 1
ATOM 2417 C C . ARG A 1 313 ? -11.785 2.861 24.089 1.00 93.50 313 ARG A C 1
ATOM 2419 O O . ARG A 1 313 ? -11.686 3.919 24.696 1.00 93.50 313 ARG A O 1
ATOM 2426 N N . ASN A 1 314 ? -11.698 1.682 24.702 1.00 92.69 314 ASN A N 1
ATOM 2427 C CA . ASN A 1 314 ? -11.485 1.553 26.145 1.00 92.69 314 ASN A CA 1
ATOM 2428 C C . ASN A 1 314 ? -10.170 2.219 26.580 1.00 92.69 314 ASN A C 1
ATOM 2430 O O . ASN A 1 314 ? -10.136 3.006 27.521 1.00 92.69 314 ASN A O 1
ATOM 2434 N N . LEU A 1 315 ? -9.099 1.989 25.821 1.00 91.56 315 LEU A N 1
ATOM 2435 C CA . LEU A 1 315 ? -7.792 2.587 26.072 1.00 91.56 315 LEU A CA 1
ATOM 2436 C C . LEU A 1 315 ? -7.824 4.121 26.028 1.00 91.56 315 LEU A C 1
ATOM 2438 O O . LEU A 1 315 ? -7.191 4.771 26.853 1.00 91.56 315 LEU A O 1
ATOM 2442 N N . SER A 1 316 ? -8.602 4.710 25.118 1.00 91.19 316 SER A N 1
ATOM 2443 C CA . SER A 1 316 ? -8.781 6.164 25.068 1.00 91.19 316 SER A CA 1
ATOM 2444 C C . SER A 1 316 ? -9.559 6.738 26.264 1.00 91.19 316 SER A C 1
ATOM 2446 O O . SER A 1 316 ? -9.361 7.902 26.620 1.00 91.19 316 SER A O 1
ATOM 2448 N N . LEU A 1 317 ? -10.395 5.933 26.929 1.00 88.62 317 LEU A N 1
ATOM 2449 C CA . LEU A 1 317 ? -11.194 6.339 28.092 1.00 88.62 317 LEU A CA 1
ATOM 2450 C C . LEU A 1 317 ? -10.449 6.206 29.422 1.00 88.62 317 LEU A C 1
ATOM 2452 O O . LEU A 1 317 ? -10.752 6.953 30.354 1.00 88.62 317 LEU A O 1
ATOM 2456 N N . ASN A 1 318 ? -9.436 5.346 29.491 1.00 83.75 318 ASN A N 1
ATOM 2457 C CA . ASN A 1 318 ? -8.613 5.175 30.685 1.00 83.75 318 ASN A CA 1
ATOM 2458 C C . ASN A 1 318 ? -7.896 6.487 31.049 1.00 83.75 318 ASN A C 1
ATOM 2460 O O . ASN A 1 318 ? -7.062 6.994 30.295 1.00 83.75 318 ASN A O 1
ATOM 2464 N N . GLN A 1 319 ? -8.235 7.051 32.211 1.00 70.56 319 GLN A N 1
ATOM 2465 C CA . GLN A 1 319 ? -7.666 8.315 32.695 1.00 70.56 319 GLN A CA 1
ATOM 2466 C C . GLN A 1 319 ? -6.272 8.132 33.312 1.00 70.56 319 GLN A C 1
ATOM 2468 O O . GLN A 1 319 ? -5.463 9.056 33.280 1.00 70.56 319 GLN A O 1
ATOM 2473 N N . ASP A 1 320 ? -5.954 6.917 33.758 1.00 66.94 320 ASP A N 1
ATOM 2474 C CA . ASP A 1 320 ? -4.722 6.596 34.491 1.00 66.94 320 ASP A CA 1
ATOM 2475 C C . ASP A 1 320 ? -3.478 6.454 33.592 1.00 66.94 320 ASP A C 1
ATOM 2477 O O . ASP A 1 320 ? -2.363 6.283 34.076 1.00 66.94 320 ASP A O 1
ATOM 2481 N N . GLY A 1 321 ? -3.645 6.518 32.265 1.00 67.50 321 GLY A N 1
ATOM 2482 C CA . GLY A 1 321 ? -2.586 6.222 31.291 1.00 67.50 321 GLY A CA 1
ATOM 2483 C C . GLY A 1 321 ? -1.597 7.358 31.008 1.00 67.50 321 GLY A C 1
ATOM 2484 O O . GLY A 1 321 ? -0.675 7.163 30.219 1.00 67.50 321 GLY A O 1
ATOM 2485 N N . GLY A 1 322 ? -1.789 8.554 31.578 1.00 74.56 322 GLY A N 1
ATOM 2486 C CA . GLY A 1 322 ? -0.887 9.703 31.385 1.00 74.56 322 GLY A CA 1
ATOM 2487 C C . GLY A 1 322 ? -0.803 10.238 29.945 1.00 74.56 322 GLY A C 1
ATOM 2488 O O . GLY A 1 322 ? 0.111 10.988 29.611 1.00 74.56 322 GLY A O 1
ATOM 2489 N N . TRP A 1 323 ? -1.725 9.848 29.060 1.00 81.69 323 TRP A N 1
ATOM 2490 C CA . TRP A 1 323 ? -1.719 10.274 27.660 1.00 81.69 323 TRP A CA 1
ATOM 2491 C C . TRP A 1 323 ? -2.278 11.683 27.491 1.00 81.69 323 TRP A C 1
ATOM 2493 O O . TRP A 1 323 ? -3.268 12.059 28.117 1.00 81.69 323 TRP A O 1
ATOM 2503 N N . GLN A 1 324 ? -1.694 12.431 26.556 1.00 85.56 324 GLN A N 1
ATOM 2504 C CA . GLN A 1 324 ? -2.172 13.758 26.186 1.00 85.56 324 GLN A CA 1
ATOM 2505 C C . GLN A 1 324 ? -3.633 13.704 25.696 1.00 85.56 324 GLN A C 1
ATOM 2507 O O . GLN A 1 324 ? -4.019 12.803 24.945 1.00 85.56 324 GLN A O 1
ATOM 2512 N N . LEU A 1 325 ? -4.447 14.684 26.101 1.00 85.12 325 LEU A N 1
ATOM 2513 C CA . LEU A 1 325 ? -5.884 14.742 25.789 1.00 85.12 325 LEU A CA 1
ATOM 2514 C C . LEU A 1 325 ? -6.176 14.680 24.283 1.00 85.12 325 LEU A C 1
ATOM 2516 O O . LEU A 1 325 ? -7.090 13.972 23.865 1.00 85.12 325 LEU A O 1
ATOM 2520 N N . SER A 1 326 ? -5.378 15.373 23.466 1.00 87.75 326 SER A N 1
ATOM 2521 C CA . SER A 1 326 ? -5.482 15.354 22.000 1.00 87.75 326 SER A CA 1
ATOM 2522 C C . SER A 1 326 ? -5.399 13.933 21.445 1.00 87.75 326 SER A C 1
ATOM 2524 O O . SER A 1 326 ? -6.244 13.511 20.662 1.00 87.75 326 SER A O 1
ATOM 2526 N N . ARG A 1 327 ? -4.426 13.155 21.921 1.00 87.25 327 ARG A N 1
ATOM 2527 C CA . ARG A 1 327 ? -4.199 11.773 21.504 1.00 87.25 327 ARG A CA 1
ATOM 2528 C C . ARG A 1 327 ? -5.354 10.858 21.889 1.00 87.25 327 ARG A C 1
ATOM 2530 O O . ARG A 1 327 ? -5.794 10.046 21.079 1.00 87.25 327 ARG A O 1
ATOM 2537 N N . ARG A 1 328 ? -5.856 11.003 23.118 1.00 89.75 328 ARG A N 1
ATOM 2538 C CA . ARG A 1 328 ? -7.017 10.244 23.598 1.00 89.75 328 ARG A CA 1
ATOM 2539 C C . ARG A 1 328 ? -8.234 10.517 22.720 1.00 89.75 328 ARG A C 1
ATOM 2541 O O . ARG A 1 328 ? -8.861 9.570 22.262 1.00 89.75 328 ARG A O 1
ATOM 2548 N N . ARG A 1 329 ? -8.500 11.789 22.408 1.00 90.38 329 ARG A N 1
ATOM 2549 C CA . ARG A 1 329 ? -9.582 12.194 21.498 1.00 90.38 329 ARG A CA 1
ATOM 2550 C C . ARG A 1 329 ? -9.408 11.596 20.101 1.00 90.38 329 ARG A C 1
ATOM 2552 O O . ARG A 1 329 ? -10.353 11.008 19.591 1.00 90.38 329 ARG A O 1
ATOM 2559 N N . SER A 1 330 ? -8.212 11.655 19.514 1.00 92.44 330 SER A N 1
ATOM 2560 C CA . SER A 1 330 ? -7.957 11.065 18.190 1.00 92.44 330 SER A CA 1
ATOM 2561 C C . SER A 1 330 ? -8.208 9.556 18.160 1.00 92.44 330 SER A C 1
ATOM 2563 O O . SER A 1 330 ? -8.896 9.070 17.265 1.00 92.44 330 SER A O 1
ATOM 2565 N N . ILE A 1 331 ? -7.712 8.813 19.157 1.00 93.38 331 ILE A N 1
ATOM 2566 C CA . ILE A 1 331 ? -7.921 7.359 19.252 1.00 93.38 331 ILE A CA 1
ATOM 2567 C C . ILE A 1 331 ? -9.397 7.037 19.504 1.00 93.38 331 ILE A C 1
ATOM 2569 O O . ILE A 1 331 ? -9.926 6.110 18.894 1.00 93.38 331 ILE A O 1
ATOM 2573 N N . PHE A 1 332 ? -10.078 7.809 20.355 1.00 94.00 332 PHE A N 1
ATOM 2574 C CA . PHE A 1 332 ? -11.506 7.642 20.619 1.00 94.00 332 PHE A CA 1
ATOM 2575 C C . PHE A 1 332 ? -12.342 7.834 19.347 1.00 94.00 332 PHE A C 1
ATOM 2577 O O . PHE A 1 332 ? -13.192 6.997 19.033 1.00 94.00 332 PHE A O 1
ATOM 2584 N N . THR A 1 333 ? -12.075 8.900 18.589 1.00 94.12 333 THR A N 1
ATOM 2585 C CA . THR A 1 333 ? -12.749 9.191 17.316 1.00 94.12 333 THR A CA 1
ATOM 2586 C C . THR A 1 333 ? -12.471 8.101 16.287 1.00 94.12 333 THR A C 1
ATOM 2588 O O . THR A 1 333 ? -13.409 7.576 15.689 1.00 94.12 333 THR A O 1
ATOM 2591 N N . PHE A 1 334 ? -11.205 7.704 16.129 1.00 95.50 334 PHE A N 1
ATOM 2592 C CA . PHE A 1 334 ? -10.798 6.612 15.244 1.00 95.50 334 PHE A CA 1
ATOM 2593 C C . PHE A 1 334 ? -11.531 5.310 15.590 1.00 95.50 334 PHE A C 1
ATOM 2595 O O . PHE A 1 334 ? -12.226 4.746 14.749 1.00 95.50 334 PHE A O 1
ATOM 2602 N N . ALA A 1 335 ? -11.468 4.869 16.847 1.00 96.44 335 ALA A N 1
ATOM 2603 C CA . ALA A 1 335 ? -12.107 3.639 17.302 1.00 96.44 335 ALA A CA 1
ATOM 2604 C C . ALA A 1 335 ? -13.638 3.672 17.155 1.00 96.44 335 ALA A C 1
ATOM 2606 O O . ALA A 1 335 ? -14.253 2.675 16.771 1.00 96.44 335 ALA A O 1
ATOM 2607 N N . SER A 1 336 ? -14.262 4.823 17.414 1.00 95.31 336 SER A N 1
ATOM 2608 C CA . SER A 1 336 ? -15.701 5.019 17.219 1.00 95.31 336 SER A CA 1
ATOM 2609 C C . SER A 1 336 ? -16.088 4.921 15.744 1.00 95.31 336 SER A C 1
ATOM 2611 O O . SER A 1 336 ? -17.087 4.278 15.418 1.00 95.31 336 SER A O 1
ATOM 2613 N N . TYR A 1 337 ? -15.276 5.479 14.842 1.00 94.75 337 TYR A N 1
ATOM 2614 C CA . TYR A 1 337 ? -15.469 5.308 13.406 1.00 94.75 337 TYR A CA 1
ATOM 2615 C C . TYR A 1 337 ? -15.374 3.826 13.000 1.00 94.75 337 TYR A C 1
ATOM 2617 O O . TYR A 1 337 ? -16.276 3.328 12.322 1.00 94.75 337 TYR A O 1
ATOM 2625 N N . LEU A 1 338 ? -14.353 3.093 13.474 1.00 95.62 338 LEU A N 1
ATOM 2626 C CA . LEU A 1 338 ? -14.208 1.659 13.184 1.00 95.62 338 LEU A CA 1
ATOM 2627 C C . LEU A 1 338 ? -15.439 0.857 13.636 1.00 95.62 338 LEU A C 1
ATOM 2629 O O . LEU A 1 338 ? -15.904 -0.021 12.907 1.00 95.62 338 LEU A O 1
ATOM 2633 N N . LEU A 1 339 ? -15.997 1.167 14.814 1.00 95.69 339 LEU A N 1
ATOM 2634 C CA . LEU A 1 339 ? -17.216 0.527 15.323 1.00 95.69 339 LEU A CA 1
ATOM 2635 C C . LEU A 1 339 ? -18.437 0.836 14.454 1.00 95.69 339 LEU A C 1
ATOM 2637 O O . LEU A 1 339 ? -19.197 -0.077 14.144 1.00 95.69 339 LEU A O 1
ATOM 2641 N N . ILE A 1 340 ? -18.622 2.094 14.040 1.00 93.38 340 ILE A N 1
ATOM 2642 C CA . ILE A 1 340 ? -19.744 2.493 13.178 1.00 93.38 340 ILE A CA 1
ATOM 2643 C C . ILE A 1 340 ? -19.651 1.791 11.819 1.00 93.38 340 ILE A C 1
ATOM 2645 O O . ILE A 1 340 ? -20.652 1.252 11.346 1.00 93.38 340 ILE A O 1
ATOM 2649 N N . PHE A 1 341 ? -18.468 1.763 11.201 1.00 91.44 341 PHE A N 1
ATOM 2650 C CA . PHE A 1 341 ? -18.258 1.056 9.936 1.00 91.44 341 PHE A CA 1
ATOM 2651 C C . PHE A 1 341 ? -18.514 -0.449 10.092 1.00 91.44 341 PHE A C 1
ATOM 2653 O O . PHE A 1 341 ? -19.263 -1.042 9.315 1.00 91.44 341 PHE A O 1
ATOM 2660 N N . SER A 1 342 ? -17.972 -1.053 11.156 1.00 91.69 342 SER A N 1
ATOM 2661 C CA . SER A 1 342 ? -18.169 -2.476 11.454 1.00 91.69 342 SER A CA 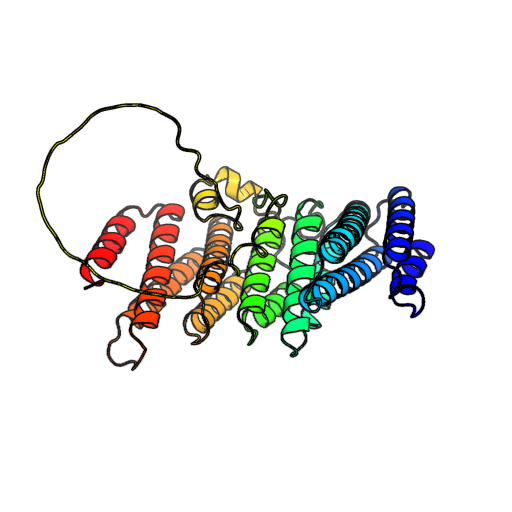1
ATOM 2662 C C . SER A 1 342 ? -19.639 -2.827 11.659 1.00 91.69 342 SER A C 1
ATOM 2664 O O . SER A 1 342 ? -20.106 -3.830 11.124 1.00 91.69 342 SER A O 1
ATOM 2666 N N . ALA A 1 343 ? -20.379 -1.987 12.383 1.00 91.25 343 ALA A N 1
ATOM 2667 C CA . ALA A 1 343 ? -21.811 -2.132 12.619 1.00 91.25 343 ALA A CA 1
ATOM 2668 C C . ALA A 1 343 ? -22.619 -2.089 11.314 1.00 91.25 343 ALA A C 1
ATOM 2670 O O . ALA A 1 343 ? -23.437 -2.976 11.074 1.00 91.25 343 ALA A O 1
ATOM 2671 N N . LYS A 1 344 ? -22.351 -1.103 10.444 1.00 88.81 344 LYS A N 1
ATOM 2672 C CA . LYS A 1 344 ? -23.008 -0.975 9.132 1.00 88.81 344 LYS A CA 1
ATOM 2673 C C . LYS A 1 344 ? -22.797 -2.221 8.277 1.00 88.81 344 LYS A C 1
ATOM 2675 O O . LYS A 1 344 ? -23.749 -2.825 7.796 1.00 88.81 344 LYS A O 1
ATOM 2680 N N . ILE A 1 345 ? -21.537 -2.608 8.113 1.00 84.31 345 ILE A N 1
ATOM 2681 C CA . ILE A 1 345 ? -21.130 -3.667 7.192 1.00 84.31 345 ILE A CA 1
ATOM 2682 C C . ILE A 1 345 ? -21.491 -5.068 7.725 1.00 84.31 345 ILE A C 1
ATOM 2684 O O . ILE A 1 345 ? -21.730 -5.984 6.940 1.00 84.31 345 ILE A O 1
ATOM 2688 N N . SER A 1 346 ? -21.613 -5.232 9.047 1.00 84.94 346 SER A N 1
ATOM 2689 C CA . SER A 1 346 ? -22.037 -6.490 9.688 1.00 84.94 346 SER A CA 1
ATOM 2690 C C . SER A 1 346 ? -23.544 -6.580 9.944 1.00 84.94 346 SER A C 1
ATOM 2692 O O . SER A 1 346 ? -23.992 -7.558 10.538 1.00 84.94 346 SER A O 1
ATOM 2694 N N . ASN A 1 347 ? -24.323 -5.582 9.509 1.00 86.12 347 ASN A N 1
ATOM 2695 C CA . ASN A 1 347 ? -25.769 -5.489 9.719 1.00 86.12 347 ASN A CA 1
ATOM 2696 C C . ASN A 1 347 ? -26.188 -5.514 11.208 1.00 86.12 347 ASN A C 1
ATOM 2698 O O . ASN A 1 347 ? -27.095 -6.251 11.588 1.00 86.12 347 ASN A O 1
ATOM 2702 N N . ILE A 1 348 ? -25.519 -4.702 12.038 1.00 89.69 348 ILE A N 1
ATOM 2703 C CA . ILE A 1 348 ? -25.823 -4.477 13.468 1.00 89.69 348 ILE A CA 1
ATOM 2704 C C . ILE A 1 348 ? -26.151 -2.984 13.682 1.00 89.69 348 ILE A C 1
ATOM 2706 O O . ILE A 1 348 ? -25.361 -2.245 14.282 1.00 89.69 348 ILE A O 1
ATOM 2710 N N . PRO A 1 349 ? -27.258 -2.470 13.115 1.00 89.31 349 PRO A N 1
ATOM 2711 C CA . PRO A 1 349 ? -27.563 -1.039 13.126 1.00 89.31 349 PRO A CA 1
ATOM 2712 C C . PRO A 1 349 ? -27.775 -0.465 14.535 1.00 89.31 349 PRO A C 1
ATOM 2714 O O . PRO A 1 349 ? -27.554 0.728 14.735 1.00 89.31 349 PRO A O 1
ATOM 2717 N N . GLU A 1 350 ? -28.136 -1.291 15.518 1.00 92.50 350 GLU A N 1
ATOM 2718 C CA . GLU A 1 350 ? -28.405 -0.896 16.906 1.00 92.50 350 GLU A CA 1
ATOM 2719 C C . GLU A 1 350 ? -27.160 -0.339 17.610 1.00 92.50 350 GLU A C 1
ATOM 2721 O O . GLU A 1 350 ? -27.269 0.487 18.514 1.00 92.50 350 GLU A O 1
ATOM 2726 N N . LEU A 1 351 ? -25.961 -0.742 17.175 1.00 91.31 351 LEU A N 1
ATOM 2727 C CA . LEU A 1 351 ? -24.706 -0.258 17.752 1.00 91.31 351 LEU A CA 1
ATOM 2728 C C . LEU A 1 351 ? -24.391 1.188 17.331 1.00 91.31 351 LEU A C 1
ATOM 2730 O O . LEU A 1 351 ? -23.721 1.918 18.060 1.00 91.31 351 LEU A O 1
ATOM 2734 N N . ILE A 1 352 ? -24.879 1.629 16.169 1.00 91.19 352 ILE A N 1
ATOM 2735 C CA . ILE A 1 352 ? -24.582 2.955 15.611 1.00 91.19 352 ILE A CA 1
ATOM 2736 C C . ILE A 1 352 ? -25.055 4.099 16.526 1.00 91.19 352 ILE A C 1
ATOM 2738 O O . ILE A 1 352 ? -24.223 4.959 16.831 1.00 91.19 352 ILE A O 1
ATOM 2742 N N . PRO A 1 353 ? -26.329 4.167 16.974 1.00 92.44 353 PRO A N 1
ATOM 2743 C CA . PRO A 1 353 ? -26.778 5.241 17.860 1.00 92.44 353 PRO A CA 1
ATOM 2744 C C . PRO A 1 353 ? -26.013 5.250 19.189 1.00 92.44 353 PRO A C 1
ATOM 2746 O O . PRO A 1 353 ? -25.581 6.316 19.613 1.00 92.44 353 PRO A O 1
ATOM 2749 N N . VAL A 1 354 ? -25.730 4.079 19.774 1.00 91.12 354 VAL A N 1
ATOM 2750 C CA . VAL A 1 354 ? -24.972 3.950 21.036 1.00 91.12 354 VAL A CA 1
ATOM 2751 C C . VAL A 1 354 ? -23.561 4.534 20.913 1.00 91.12 354 VAL A C 1
ATOM 2753 O O . VAL A 1 354 ? -23.071 5.234 21.800 1.00 91.12 354 VAL A O 1
ATOM 2756 N N . VAL A 1 355 ? -22.873 4.267 19.798 1.00 91.12 355 VAL A N 1
ATOM 2757 C CA . VAL A 1 355 ? -21.540 4.837 19.552 1.00 91.12 355 VAL A CA 1
ATOM 2758 C C . VAL A 1 355 ? -21.633 6.347 19.309 1.00 91.12 355 VAL A C 1
ATOM 2760 O O . VAL A 1 355 ? -20.820 7.097 19.848 1.00 91.12 355 VAL A O 1
ATOM 2763 N N . LYS A 1 356 ? -22.631 6.817 18.552 1.00 89.19 356 LYS A N 1
ATOM 2764 C CA . LYS A 1 356 ? -22.823 8.249 18.266 1.00 89.19 356 LYS A CA 1
ATOM 2765 C C . LYS A 1 356 ? -23.132 9.077 19.510 1.00 89.19 356 LYS A C 1
ATOM 2767 O O . LYS A 1 356 ? -22.544 10.137 19.678 1.00 89.19 356 LYS A O 1
ATOM 2772 N N . GLU A 1 357 ? -23.989 8.585 20.394 1.00 87.81 357 GLU A N 1
ATOM 2773 C CA . GLU A 1 357 ? -24.348 9.279 21.634 1.00 87.81 357 GLU A CA 1
ATOM 2774 C C . GLU A 1 357 ? -23.122 9.500 22.537 1.00 87.81 357 GLU A C 1
ATOM 2776 O O . GLU A 1 357 ? -22.909 10.580 23.090 1.00 87.81 357 GLU A O 1
ATOM 2781 N N . SER A 1 358 ? -22.227 8.515 22.608 1.00 81.12 358 SER A N 1
ATOM 2782 C CA . SER A 1 358 ? -20.987 8.664 23.376 1.00 81.12 358 SER A CA 1
ATOM 2783 C C . SER A 1 358 ? -20.018 9.709 22.802 1.00 81.12 358 SER A C 1
ATOM 2785 O O . SER A 1 358 ? -19.278 10.322 23.566 1.00 81.12 358 SER A O 1
ATOM 2787 N N . LEU A 1 359 ? -20.030 9.928 21.476 1.00 79.31 359 LEU A N 1
ATOM 2788 C CA . LEU A 1 359 ? -19.212 10.956 20.824 1.00 79.31 359 LEU A CA 1
ATOM 2789 C C . LEU A 1 359 ? -19.674 12.351 21.243 1.00 79.31 359 LEU A C 1
ATOM 2791 O O . LEU A 1 359 ? -18.848 13.235 21.417 1.00 79.31 359 LEU A O 1
ATOM 2795 N N . THR A 1 360 ? -20.976 12.536 21.465 1.00 69.69 360 THR A N 1
ATOM 2796 C CA . THR A 1 360 ? -21.532 13.809 21.935 1.00 69.69 360 THR A CA 1
ATOM 2797 C C . THR A 1 360 ? -21.349 14.039 23.436 1.00 69.69 360 THR A C 1
ATOM 2799 O O . THR A 1 360 ? -21.169 15.180 23.846 1.00 69.69 360 THR A O 1
ATOM 2802 N N . ILE A 1 361 ? -21.354 12.982 24.257 1.00 62.50 361 ILE A N 1
ATOM 2803 C CA . ILE A 1 361 ? -21.292 13.102 25.726 1.00 62.50 361 ILE A CA 1
ATOM 2804 C C . ILE A 1 361 ? -19.849 13.220 26.246 1.00 62.50 361 ILE A C 1
ATOM 2806 O O . ILE A 1 361 ? -19.606 13.951 27.198 1.00 62.50 361 ILE A O 1
ATOM 2810 N N . GLN A 1 362 ? -18.884 12.521 25.640 1.00 56.25 362 GLN A N 1
ATOM 2811 C CA . GLN A 1 362 ? -17.500 12.434 26.147 1.00 56.25 362 GLN A CA 1
ATOM 2812 C C . GLN A 1 362 ? -16.528 13.448 25.514 1.00 56.25 362 GLN A C 1
ATOM 2814 O O . GLN A 1 362 ? -15.323 13.390 25.767 1.00 56.25 362 GLN A O 1
ATOM 2819 N N . MET A 1 363 ? -17.024 14.355 24.663 1.00 49.91 363 MET A N 1
ATOM 2820 C CA . MET A 1 363 ? -16.234 15.454 24.085 1.00 49.91 363 MET A CA 1
ATOM 2821 C C . MET A 1 363 ? -16.234 16.738 24.935 1.00 49.91 363 MET A C 1
ATOM 2823 O O . MET A 1 363 ? -15.496 17.669 24.598 1.00 49.91 363 MET A O 1
ATOM 2827 N N . VAL A 1 364 ? -16.997 16.758 26.033 1.00 38.97 364 VAL A N 1
ATOM 2828 C CA . VAL A 1 364 ? -16.902 17.734 27.134 1.00 38.97 364 VAL A CA 1
ATOM 2829 C C . VAL A 1 364 ? -15.901 17.209 28.153 1.00 38.97 364 VAL A C 1
ATOM 2831 O O . VAL A 1 364 ? -14.987 17.983 28.516 1.00 38.97 364 VAL A O 1
#

Secondary structure (DSSP, 8-state):
-HHHHHHHHHTTSTTTTT-HHHHHHHHHHHHHHHHTSPP---HHHHHHHHHHHHHHHHHHHHHHH--S-HHHHHHHHHHHHHHHHHHHHHHHHH--SHHHHHHHHHHHHT--SSHHHHHHHHHHHHHHHHHHTTS---TTTTEEPPHHHHHHHHHHHT-SSHHHHHHHHHHHHHHHHSSS---TTSGGGSTTTTTSS--------------------------------SS-HHHHHT--HHHHHHH-SEE--HHHHHHHHHHHHHHHT-S---HHHHHHHHHHHHHHHHHHHTSTT-HHHHHHHHHHHHHHHHHHH-GGG---HHHHHHHHHHHHHHHHHHHHHTT-TTHHHHHHHHHHHTT-

Foldseek 3Di:
DVQLQVLLVCCPPPVNVVPLVSLLVSLLVSLVVLLPDAQAQDPVLLVSLLSLLVVQLVLQLVVVPDDDDPVSLVSSVSSNVSSLSSLLSSLVSSLACPSNLVSLLVLLVPQDLPQSSNLSSLVSSLSSLLSNLPRDHDPAQAHADDPSSLVSLLVQLVRPHLNSVLSSLSSVLSNQQSPLDDDPPPQVPPVVPPVPDDDDDDDDDDDYDDDDDDDDDDDDDDDDPDDPDIDDPVSLLPADLVNLLVRGSHAHDPVSLLSLLVSLLVSLPDPPDDPSSLVSSLSSLSSSLSRQVNDPPNVVSLVSLLVSLVVLLVVLVDPPPPDDVVSSLSSNVSSLVSQLSSCSVVVNNVVNVVSVVCNVVVVD

pLDDT: mean 77.92, std 23.71, range [20.69, 97.56]

Sequence (364 aa):
MYFTSSLIKHLDHKNVMKQQGVQVNMVNVATCLALHAKQQASGAMTAVIADLIKHLRKCLQNAAESDLSADVSKQNSDLQQALDKCISELSNKVGDVGPILDMVAVVLEMISTNVLVARTTASAILFAAHIVSVVPNVSYHKKVFPDALFHQLLLAMSHTDYETRVDAHNIFSVLLLRTLLLPWSDQYKETSNAVRSQSISLQEEERDKVEEILDNDLRKDVNHISHPSGLSCQSLDSLKDGAIKSLCSLRLSSHQVNMLLTSLWIQATSTENTPANFEAMTITFNTTLLFSLAKKSNHMALVQCFQLAFSLRNLSLNQDGGWQLSRRRSIFTFASYLLIFSAKISNIPELIPVVKESLTIQMV